Protein AF-A0A954X8N1-F1 (afdb_monomer)

Solvent-accessible surface area (backbone atoms only — not comparable to full-atom values): 16974 Å² total; per-residue (Å²): 106,75,65,13,52,51,35,10,52,46,31,22,45,33,38,41,36,24,76,44,71,40,84,42,76,46,74,60,93,90,46,76,45,76,48,78,42,37,40,37,57,54,46,50,53,53,54,50,48,37,51,52,52,30,57,76,62,69,64,55,96,47,72,44,54,48,29,54,51,20,23,53,53,20,33,54,51,32,48,50,36,51,76,67,61,74,53,86,45,61,26,32,20,42,70,30,46,73,67,74,40,54,66,45,35,74,62,56,65,55,40,59,55,53,46,44,54,49,51,56,48,54,53,54,51,54,58,73,64,55,70,78,78,76,81,75,88,72,84,85,78,91,82,88,84,80,90,79,79,84,83,80,76,80,83,74,76,85,74,82,78,76,75,92,81,53,60,54,47,72,43,53,53,51,25,53,50,26,50,75,71,67,33,32,66,62,21,49,51,37,48,53,57,41,69,70,38,90,72,36,59,80,75,65,58,69,60,50,51,52,28,41,47,45,21,54,75,72,64,38,57,77,72,24,47,64,55,53,50,57,50,45,73,74,56,57,92,71,55,61,68,60,43,55,51,50,25,47,45,27,42,78,71,68,65,36,50,69,63,19,49,64,53,54,65,82,58,60,67,89,79,45,53,76,69,54,42,51,50,50,52,54,53,60,72,67,43,80,77,80,74,71,88,121

Structure (mmCIF, N/CA/C/O backbone):
data_AF-A0A954X8N1-F1
#
_entry.id   AF-A0A954X8N1-F1
#
loop_
_atom_site.group_PDB
_atom_site.id
_atom_site.type_symbol
_atom_site.label_atom_id
_atom_site.label_alt_id
_atom_site.label_comp_id
_atom_site.label_asym_id
_atom_site.label_entity_id
_atom_site.label_seq_id
_atom_site.pdbx_PDB_ins_code
_atom_site.Cartn_x
_atom_site.Cartn_y
_atom_site.Cartn_z
_atom_site.occupancy
_atom_site.B_iso_or_equiv
_atom_site.auth_seq_id
_atom_site.auth_comp_id
_atom_site.auth_asym_id
_atom_site.auth_atom_id
_atom_site.pdbx_PDB_model_num
ATOM 1 N N . GLY A 1 1 ? 27.357 -14.894 -24.501 1.00 85.56 1 GLY A N 1
ATOM 2 C CA . GLY A 1 1 ? 28.414 -13.878 -24.691 1.00 85.56 1 GLY A CA 1
ATOM 3 C C . GLY A 1 1 ? 28.334 -12.851 -23.578 1.00 85.56 1 GLY A C 1
ATOM 4 O O . GLY A 1 1 ? 27.427 -12.949 -22.760 1.00 85.56 1 GLY A O 1
ATOM 5 N N . ALA A 1 2 ? 29.246 -11.875 -23.536 1.00 93.12 2 ALA A N 1
ATOM 6 C CA . ALA A 1 2 ? 29.209 -10.808 -22.526 1.00 93.12 2 ALA A CA 1
ATOM 7 C C . ALA A 1 2 ? 27.874 -10.034 -22.542 1.00 93.12 2 ALA A C 1
ATOM 9 O O . ALA A 1 2 ? 27.309 -9.749 -21.491 1.00 93.12 2 ALA A O 1
ATOM 10 N N . SER A 1 3 ? 27.306 -9.800 -23.728 1.00 95.19 3 SER A N 1
ATOM 11 C CA . SER A 1 3 ? 25.998 -9.159 -23.899 1.00 95.19 3 SER A CA 1
ATOM 12 C C . SER A 1 3 ? 24.844 -9.939 -23.255 1.00 95.19 3 SER A C 1
ATOM 14 O O . SER A 1 3 ? 23.981 -9.346 -22.619 1.00 95.19 3 SER A O 1
ATOM 16 N N . SER A 1 4 ? 24.853 -11.272 -23.316 1.00 96.62 4 SER A N 1
ATOM 17 C CA . SER A 1 4 ? 23.855 -12.116 -22.638 1.00 96.62 4 SER A CA 1
ATOM 18 C C . SER A 1 4 ? 23.853 -11.925 -21.123 1.00 96.62 4 SER A C 1
ATOM 20 O O . SER A 1 4 ? 22.793 -11.958 -20.505 1.00 96.62 4 SER A O 1
ATOM 22 N N . ILE A 1 5 ? 25.031 -11.715 -20.523 1.00 97.88 5 ILE A N 1
ATOM 23 C CA . ILE A 1 5 ? 25.153 -11.451 -19.084 1.00 97.88 5 ILE A CA 1
ATOM 24 C C . ILE A 1 5 ? 24.505 -10.106 -18.749 1.00 97.88 5 ILE A C 1
ATOM 26 O O . ILE A 1 5 ? 23.777 -10.021 -17.766 1.00 97.88 5 ILE A O 1
ATOM 30 N N . ILE A 1 6 ? 24.699 -9.084 -19.589 1.00 96.75 6 ILE A N 1
ATOM 31 C CA . ILE A 1 6 ? 24.068 -7.766 -19.414 1.00 96.75 6 ILE A CA 1
ATOM 32 C C . ILE A 1 6 ? 22.541 -7.897 -19.429 1.00 96.75 6 ILE A C 1
ATOM 34 O O . ILE A 1 6 ? 21.883 -7.404 -18.517 1.00 96.75 6 ILE A O 1
ATOM 38 N N . TYR A 1 7 ? 21.978 -8.619 -20.402 1.00 97.50 7 TYR A N 1
ATOM 39 C CA . TYR A 1 7 ? 20.536 -8.890 -20.454 1.00 97.50 7 TYR A CA 1
ATOM 40 C C . TYR A 1 7 ? 20.038 -9.682 -19.236 1.00 97.50 7 TYR A C 1
ATOM 42 O O . TYR A 1 7 ? 18.952 -9.411 -18.726 1.00 97.50 7 TYR A O 1
ATOM 50 N N . GLY A 1 8 ? 20.842 -10.618 -18.725 1.00 98.12 8 GLY A N 1
ATOM 51 C CA . GLY A 1 8 ? 20.538 -11.331 -17.485 1.00 98.12 8 GLY A CA 1
ATOM 52 C C . GLY A 1 8 ? 20.504 -10.414 -16.260 1.00 98.12 8 GLY A C 1
ATOM 53 O O . GLY A 1 8 ? 19.546 -10.459 -15.492 1.00 98.12 8 GLY A O 1
ATOM 54 N N . LEU A 1 9 ? 21.501 -9.541 -16.096 1.00 97.81 9 LEU A N 1
ATOM 55 C CA . LEU A 1 9 ? 21.549 -8.567 -14.999 1.00 97.81 9 LEU A CA 1
ATOM 56 C C . LEU A 1 9 ? 20.410 -7.544 -15.089 1.00 97.81 9 LEU A C 1
ATOM 58 O O . LEU A 1 9 ? 19.794 -7.230 -14.074 1.00 97.81 9 LEU A O 1
ATOM 62 N N . LEU A 1 10 ? 20.087 -7.079 -16.297 1.00 97.31 10 LEU A N 1
ATOM 63 C CA . LEU A 1 10 ? 18.950 -6.197 -16.556 1.00 97.31 10 LEU A CA 1
ATOM 64 C C . LEU A 1 10 ? 17.629 -6.845 -16.113 1.00 97.31 10 LEU A C 1
ATOM 66 O O . LEU A 1 10 ? 16.826 -6.212 -15.431 1.00 97.31 10 LEU A O 1
ATOM 70 N N . ALA A 1 11 ? 17.427 -8.123 -16.446 1.00 98.00 11 ALA A N 1
ATOM 71 C CA . ALA A 1 11 ? 16.242 -8.872 -16.041 1.00 98.00 11 ALA A CA 1
ATOM 72 C C . ALA A 1 11 ? 16.180 -9.116 -14.522 1.00 98.00 11 ALA A C 1
ATOM 74 O O . ALA A 1 11 ? 15.103 -9.019 -13.940 1.00 98.00 11 ALA A O 1
ATOM 75 N N . ILE A 1 12 ? 17.316 -9.376 -13.860 1.00 98.31 12 ILE A N 1
ATOM 76 C CA . ILE A 1 12 ? 17.388 -9.461 -12.389 1.00 98.31 12 ILE A CA 1
ATOM 77 C C . ILE A 1 12 ? 16.972 -8.129 -11.760 1.00 98.31 12 ILE A C 1
ATOM 79 O O . ILE A 1 12 ? 16.125 -8.098 -10.868 1.00 98.31 12 ILE A O 1
ATOM 83 N N . ALA A 1 13 ? 17.530 -7.024 -12.251 1.00 97.44 13 ALA A N 1
ATOM 84 C CA . ALA A 1 13 ? 17.247 -5.697 -11.727 1.00 97.44 13 ALA A CA 1
ATOM 85 C C . ALA A 1 13 ? 15.768 -5.308 -11.939 1.00 97.44 13 ALA A C 1
ATOM 87 O O . ALA A 1 13 ? 15.150 -4.735 -11.044 1.00 97.44 13 ALA A O 1
ATOM 88 N N . MET A 1 14 ? 15.161 -5.711 -13.063 1.00 96.94 14 MET A N 1
ATOM 89 C CA . MET A 1 14 ? 13.719 -5.569 -13.306 1.00 96.94 14 MET A CA 1
ATOM 90 C C . MET A 1 14 ? 12.861 -6.334 -12.284 1.00 96.94 14 MET A C 1
ATOM 92 O O . MET A 1 14 ? 11.753 -5.902 -11.981 1.00 96.94 14 MET A O 1
ATOM 96 N N . VAL A 1 15 ? 13.342 -7.454 -11.736 1.00 97.75 15 VAL A N 1
ATOM 97 C CA . VAL A 1 15 ? 12.623 -8.190 -10.682 1.00 97.75 15 VAL A CA 1
ATOM 98 C C . VAL A 1 15 ? 12.775 -7.510 -9.321 1.00 97.75 15 VAL A C 1
ATOM 100 O O . VAL A 1 15 ? 11.818 -7.475 -8.553 1.00 97.75 15 VAL A O 1
ATOM 103 N N . TRP A 1 16 ? 13.957 -6.986 -8.999 1.00 97.62 16 TRP A N 1
ATOM 104 C CA . TRP A 1 16 ? 14.247 -6.452 -7.661 1.00 97.62 16 TRP A CA 1
ATOM 105 C C . TRP A 1 16 ? 13.843 -4.993 -7.467 1.00 97.62 16 TRP A C 1
ATOM 107 O O . TRP A 1 16 ? 13.484 -4.619 -6.356 1.00 97.62 16 TRP A O 1
ATOM 117 N N . ALA A 1 17 ? 13.902 -4.176 -8.518 1.00 96.62 17 ALA A N 1
ATOM 118 C CA . ALA A 1 17 ? 13.626 -2.745 -8.437 1.00 96.62 17 ALA A CA 1
ATOM 119 C C . ALA A 1 17 ? 13.074 -2.178 -9.765 1.00 96.62 17 ALA A C 1
ATOM 121 O O . ALA A 1 17 ? 13.655 -1.249 -10.330 1.00 96.62 17 ALA A O 1
ATOM 122 N N . PRO A 1 18 ? 11.948 -2.693 -10.302 1.00 96.19 18 PRO A N 1
ATOM 123 C CA . PRO A 1 18 ? 11.398 -2.263 -11.595 1.00 96.19 18 PRO A CA 1
ATOM 124 C C . PRO A 1 18 ? 11.108 -0.757 -11.696 1.00 96.19 18 PRO A C 1
ATOM 126 O O . PRO A 1 18 ? 11.108 -0.208 -12.799 1.00 96.19 18 PRO A O 1
ATOM 129 N N . ARG A 1 19 ? 10.859 -0.090 -10.563 1.00 93.44 19 ARG A N 1
ATOM 130 C CA . ARG A 1 19 ? 10.559 1.347 -10.484 1.00 93.44 19 ARG A CA 1
ATOM 131 C C . ARG A 1 19 ? 11.788 2.242 -10.344 1.00 93.44 19 ARG A C 1
ATOM 133 O O . ARG A 1 19 ? 11.612 3.455 -10.376 1.00 93.44 19 ARG A O 1
ATOM 140 N N . ASN A 1 20 ? 12.996 1.687 -10.221 1.00 93.94 20 ASN A N 1
ATOM 141 C CA . ASN A 1 20 ? 14.191 2.521 -10.168 1.00 93.94 20 ASN A CA 1
ATOM 142 C C . ASN A 1 20 ? 14.325 3.335 -11.452 1.00 93.94 20 ASN A C 1
ATOM 144 O O . ASN A 1 20 ? 14.179 2.813 -12.559 1.00 93.94 20 ASN A O 1
ATOM 148 N N . GLU A 1 21 ? 14.622 4.614 -11.288 1.00 92.38 21 GLU A N 1
ATOM 149 C CA . GLU A 1 21 ? 14.889 5.523 -12.389 1.00 92.38 21 GLU A CA 1
ATOM 150 C C . GLU A 1 21 ? 16.365 5.418 -12.767 1.00 92.38 21 GLU A C 1
ATOM 152 O O . GLU A 1 21 ? 17.254 5.403 -11.915 1.00 92.38 21 GLU A O 1
ATOM 157 N N . MET A 1 22 ? 16.626 5.306 -14.065 1.00 91.62 22 MET A N 1
ATOM 158 C CA . MET A 1 22 ? 17.969 5.381 -14.616 1.00 91.62 22 MET A CA 1
ATOM 159 C C . MET A 1 22 ? 18.071 6.617 -15.494 1.00 91.62 22 MET A C 1
ATOM 161 O O . MET A 1 22 ? 17.248 6.834 -16.389 1.00 91.62 22 MET A O 1
ATOM 165 N N . GLN A 1 23 ? 19.117 7.405 -15.258 1.00 93.31 23 GLN A N 1
ATOM 166 C CA . GLN A 1 23 ? 19.465 8.504 -16.138 1.00 93.31 23 GLN A CA 1
ATOM 167 C C . GLN A 1 23 ? 20.054 7.923 -17.423 1.00 93.31 23 GLN A C 1
ATOM 169 O O . GLN A 1 23 ? 21.162 7.385 -17.444 1.00 93.31 23 GLN A O 1
ATOM 174 N N . CYS A 1 24 ? 19.282 8.002 -18.497 1.00 92.62 24 CYS A N 1
ATOM 175 C CA . CYS A 1 24 ? 19.697 7.564 -19.815 1.00 92.62 24 CYS A CA 1
ATOM 176 C C . CYS A 1 24 ? 20.246 8.752 -20.598 1.00 92.62 24 CYS A C 1
ATOM 178 O O . CYS A 1 24 ? 19.738 9.870 -20.501 1.00 92.62 24 CYS A O 1
ATOM 180 N N . ALA A 1 25 ? 21.272 8.493 -21.403 1.00 93.62 25 ALA A N 1
ATOM 181 C CA . ALA A 1 25 ? 21.813 9.453 -22.349 1.00 93.62 25 ALA A CA 1
ATOM 182 C C . ALA A 1 25 ? 21.702 8.870 -23.756 1.00 93.62 25 ALA A C 1
ATOM 184 O O . ALA A 1 25 ? 22.202 7.777 -24.024 1.00 93.62 25 ALA A O 1
ATOM 185 N N . PHE A 1 26 ? 21.059 9.606 -24.656 1.00 91.00 26 PHE A N 1
ATOM 186 C CA . PHE A 1 26 ? 21.009 9.271 -26.072 1.00 91.00 26 PHE A CA 1
ATOM 187 C C . PHE A 1 26 ? 21.767 10.333 -26.863 1.00 91.00 26 PHE A C 1
ATOM 189 O O . PHE A 1 26 ? 21.533 11.527 -26.687 1.00 91.00 26 PHE A O 1
ATOM 196 N N . VAL A 1 27 ? 22.701 9.918 -27.719 1.00 92.69 27 VAL A N 1
ATOM 197 C CA . VAL A 1 27 ? 23.495 10.846 -28.534 1.00 92.69 27 VAL A CA 1
ATOM 198 C C . VAL A 1 27 ? 22.908 10.883 -29.937 1.00 92.69 27 VAL A C 1
ATOM 200 O O . VAL A 1 27 ? 23.029 9.918 -30.688 1.00 92.69 27 VAL A O 1
ATOM 203 N N . ILE A 1 28 ? 22.281 12.006 -30.299 1.00 94.00 28 ILE A N 1
ATOM 204 C CA . ILE A 1 28 ? 21.804 12.254 -31.666 1.00 94.00 28 ILE A CA 1
ATOM 205 C C . ILE A 1 28 ? 22.778 13.228 -32.333 1.00 94.00 28 ILE A C 1
ATOM 207 O O . ILE A 1 28 ? 22.870 14.396 -31.945 1.00 94.00 28 ILE A O 1
ATOM 211 N N . TYR A 1 29 ? 23.531 12.735 -33.321 1.00 92.69 29 TYR A N 1
ATOM 212 C CA . TYR A 1 29 ? 24.677 13.417 -33.939 1.00 92.69 29 TYR A CA 1
ATOM 213 C C . TYR A 1 29 ? 25.751 13.812 -32.908 1.00 92.69 29 TYR A C 1
ATOM 215 O O . TYR A 1 29 ? 26.578 12.986 -32.541 1.00 92.69 29 TYR A O 1
ATOM 223 N N . PHE A 1 30 ? 25.719 15.052 -32.411 1.00 94.50 30 PHE A N 1
ATOM 224 C CA . PHE A 1 30 ? 26.671 15.598 -31.431 1.00 94.50 30 PHE A CA 1
ATOM 225 C C . PHE A 1 30 ? 25.983 16.191 -30.193 1.00 94.50 30 PHE A C 1
ATOM 227 O O . PHE A 1 30 ? 26.612 16.908 -29.417 1.00 94.50 30 PHE A O 1
ATOM 234 N N . ARG A 1 31 ? 24.678 15.946 -30.013 1.00 92.88 31 ARG A N 1
ATOM 235 C CA . ARG A 1 31 ? 23.912 16.466 -28.875 1.00 92.88 31 ARG A CA 1
ATOM 236 C C . ARG A 1 31 ? 23.476 15.318 -27.961 1.00 92.88 31 ARG A C 1
ATOM 238 O O . ARG A 1 31 ? 22.679 14.489 -28.405 1.00 92.88 31 ARG A O 1
ATOM 245 N N . PRO A 1 32 ? 23.977 15.252 -26.712 1.00 95.44 32 PRO A N 1
ATOM 246 C CA . PRO A 1 32 ? 23.452 14.322 -25.729 1.00 95.44 32 PRO A CA 1
ATOM 247 C C . PRO A 1 32 ? 22.080 14.810 -25.255 1.00 95.44 32 PRO A C 1
ATOM 249 O O . PRO A 1 32 ? 21.912 15.967 -24.871 1.00 95.44 32 PRO A O 1
ATOM 252 N N . ILE A 1 33 ? 21.099 13.919 -25.293 1.00 96.19 33 ILE A N 1
ATOM 253 C CA . ILE A 1 33 ? 19.776 14.110 -24.708 1.00 96.19 33 ILE A CA 1
ATOM 254 C C . ILE A 1 33 ? 19.722 13.224 -23.472 1.00 96.19 33 ILE A C 1
ATOM 256 O O . ILE A 1 33 ? 19.887 12.008 -23.575 1.00 96.19 33 ILE A O 1
ATOM 260 N N . PHE A 1 34 ? 19.510 13.841 -22.313 1.00 94.75 34 PHE A N 1
ATOM 261 C CA . PHE A 1 34 ? 19.330 13.133 -21.053 1.00 94.75 34 PHE A CA 1
ATOM 262 C C . PHE A 1 34 ? 17.846 13.015 -20.749 1.00 94.75 34 PHE A C 1
ATOM 264 O O . PHE A 1 34 ? 17.101 13.985 -20.891 1.00 94.75 34 PHE A O 1
ATOM 271 N N . PHE A 1 35 ? 17.425 11.835 -20.325 1.00 93.75 35 PHE A N 1
ATOM 272 C CA . PHE A 1 35 ? 16.080 11.610 -19.822 1.00 93.75 35 PHE A CA 1
ATOM 273 C C . PHE A 1 35 ? 16.120 10.545 -18.735 1.00 93.75 35 PHE A C 1
ATOM 275 O O . PHE A 1 35 ? 17.001 9.684 -18.710 1.00 93.75 35 PHE A O 1
ATOM 282 N N . GLU A 1 36 ? 15.161 10.613 -17.829 1.00 94.50 36 GLU A N 1
ATOM 283 C CA . GLU A 1 36 ? 14.965 9.600 -16.804 1.00 94.50 36 GLU A CA 1
ATOM 284 C C . GLU A 1 36 ? 13.973 8.577 -17.337 1.00 94.50 36 GLU A C 1
ATOM 286 O O . GLU A 1 36 ? 12.904 8.919 -17.846 1.00 94.50 36 GLU A O 1
ATOM 291 N N . ALA A 1 37 ? 14.345 7.306 -17.261 1.00 93.38 37 ALA A N 1
ATOM 292 C CA . ALA A 1 37 ? 13.450 6.222 -17.611 1.00 93.38 37 ALA A CA 1
ATOM 293 C C . ALA A 1 37 ? 13.462 5.161 -16.519 1.00 93.38 37 ALA A C 1
ATOM 295 O O . ALA A 1 37 ? 14.502 4.828 -15.951 1.00 93.38 37 ALA A O 1
ATOM 296 N N . GLN A 1 38 ? 12.278 4.625 -16.235 1.00 94.50 38 GLN A N 1
ATOM 297 C CA . GLN A 1 38 ? 12.128 3.521 -15.299 1.00 94.50 38 GLN A CA 1
ATOM 298 C C . GLN A 1 38 ? 12.827 2.283 -15.864 1.00 94.50 38 GLN A C 1
ATOM 300 O O . GLN A 1 38 ? 12.697 1.961 -17.051 1.00 94.50 38 GLN A O 1
ATOM 305 N N . LEU A 1 39 ? 13.542 1.570 -15.000 1.00 94.81 39 LEU A N 1
ATOM 306 C CA . LEU A 1 39 ? 14.274 0.355 -15.332 1.00 94.81 39 LEU A CA 1
ATOM 307 C C . LEU A 1 39 ? 13.377 -0.682 -16.017 1.00 94.81 39 LEU A C 1
ATOM 309 O O . LEU A 1 39 ? 13.794 -1.292 -17.000 1.00 94.81 39 LEU A O 1
ATOM 313 N N . TYR A 1 40 ? 12.133 -0.834 -15.553 1.00 94.94 40 TYR A N 1
ATOM 314 C CA . TYR A 1 40 ? 11.138 -1.691 -16.195 1.00 94.94 40 TYR A CA 1
ATOM 315 C C . TYR A 1 40 ? 10.875 -1.302 -17.657 1.00 94.94 40 TYR A C 1
ATOM 317 O O . TYR A 1 40 ? 10.864 -2.173 -18.526 1.00 94.94 40 TYR A O 1
ATOM 325 N N . THR A 1 41 ? 10.709 -0.008 -17.948 1.00 94.50 41 THR A N 1
ATOM 326 C CA . THR A 1 41 ? 10.473 0.489 -19.312 1.00 94.50 41 THR A CA 1
ATOM 327 C C . THR A 1 41 ? 11.661 0.176 -20.212 1.00 94.50 41 THR A C 1
ATOM 329 O O . THR A 1 41 ? 11.479 -0.343 -21.311 1.00 94.50 41 THR A O 1
ATOM 332 N N . ILE A 1 42 ? 12.880 0.428 -19.731 1.00 95.50 42 ILE A N 1
ATOM 333 C CA . ILE A 1 42 ? 14.113 0.153 -20.478 1.00 95.50 42 ILE A CA 1
ATOM 334 C C . ILE A 1 42 ? 14.246 -1.349 -20.750 1.00 95.50 42 ILE A C 1
ATOM 336 O O . ILE A 1 42 ? 14.464 -1.751 -21.892 1.00 95.50 42 ILE A O 1
ATOM 340 N N . ALA A 1 43 ? 14.064 -2.183 -19.723 1.00 96.06 43 ALA A N 1
ATOM 341 C CA . ALA A 1 43 ? 14.138 -3.633 -19.845 1.00 96.06 43 ALA A CA 1
ATOM 342 C C . ALA A 1 43 ? 13.104 -4.180 -20.837 1.00 96.06 43 ALA A C 1
ATOM 344 O O . ALA A 1 43 ? 13.459 -4.954 -21.726 1.00 96.06 43 ALA A O 1
ATOM 345 N N . CYS A 1 44 ? 11.849 -3.733 -20.740 1.00 95.44 44 CYS A N 1
ATOM 346 C CA . CYS A 1 44 ? 10.787 -4.152 -21.650 1.00 95.44 44 CYS A CA 1
ATOM 347 C C . CYS A 1 44 ? 11.068 -3.731 -23.092 1.00 95.44 44 CYS A C 1
ATOM 349 O O . CYS A 1 44 ? 10.953 -4.560 -23.989 1.00 95.44 44 CYS A O 1
ATOM 351 N N . VAL A 1 45 ? 11.470 -2.477 -23.329 1.00 95.94 45 VAL A N 1
ATOM 352 C CA . VAL A 1 45 ? 11.784 -1.988 -24.681 1.00 95.94 45 VAL A CA 1
ATOM 353 C C . VAL A 1 45 ? 12.933 -2.786 -25.296 1.00 95.94 45 VAL A C 1
ATOM 355 O O . VAL A 1 45 ? 12.815 -3.217 -26.441 1.00 95.94 45 VAL A O 1
ATOM 358 N N . LEU A 1 46 ? 14.008 -3.045 -24.545 1.00 95.75 46 LEU A N 1
ATOM 359 C CA . LEU A 1 46 ? 15.144 -3.826 -25.041 1.00 95.75 46 LEU A CA 1
ATOM 360 C C . LEU A 1 46 ? 14.752 -5.278 -25.348 1.00 95.75 46 LEU A C 1
ATOM 362 O O . LEU A 1 46 ? 15.073 -5.779 -26.422 1.00 95.75 46 LEU A O 1
ATOM 366 N N . ILE A 1 47 ? 14.005 -5.941 -24.460 1.00 96.19 47 ILE A N 1
ATOM 367 C CA . ILE A 1 47 ? 13.534 -7.318 -24.690 1.00 96.19 47 ILE A CA 1
ATOM 368 C C . ILE A 1 47 ? 12.592 -7.381 -25.901 1.00 96.19 47 ILE A C 1
ATOM 370 O O . ILE A 1 47 ? 12.747 -8.254 -26.754 1.00 96.19 47 ILE A O 1
ATOM 374 N N . LEU A 1 48 ? 11.642 -6.449 -26.018 1.00 96.75 48 LEU A N 1
ATOM 375 C CA . LEU A 1 48 ? 10.719 -6.387 -27.155 1.00 96.75 48 LEU A CA 1
ATOM 376 C C . LEU A 1 48 ? 11.449 -6.097 -28.471 1.00 96.75 48 LEU A C 1
ATOM 378 O O . LEU A 1 48 ? 11.098 -6.676 -29.497 1.00 96.75 48 LEU A O 1
ATOM 382 N N . MET A 1 49 ? 12.483 -5.254 -28.450 1.00 95.81 49 MET A N 1
ATOM 383 C CA . MET A 1 49 ? 13.325 -4.982 -29.616 1.00 95.81 49 MET A CA 1
ATOM 384 C C . MET A 1 49 ? 14.091 -6.235 -30.068 1.00 95.81 49 MET A C 1
ATOM 386 O O . MET A 1 49 ? 14.141 -6.520 -31.265 1.00 95.81 49 MET A O 1
ATOM 390 N N . GLU A 1 50 ? 14.641 -7.022 -29.140 1.00 96.44 50 GLU A N 1
ATOM 391 C CA . GLU A 1 50 ? 15.301 -8.301 -29.455 1.00 96.44 50 GLU A CA 1
ATOM 392 C C . GLU A 1 50 ? 14.315 -9.322 -30.039 1.00 96.44 50 GLU A C 1
ATOM 394 O O . GLU A 1 50 ? 14.622 -9.990 -31.025 1.00 96.44 50 GLU A O 1
ATOM 399 N N . ILE A 1 51 ? 13.095 -9.406 -29.494 1.00 96.12 51 ILE A N 1
ATOM 400 C CA . ILE A 1 51 ? 12.031 -10.260 -30.047 1.00 96.12 51 ILE A CA 1
ATOM 401 C C . ILE A 1 51 ? 11.662 -9.802 -31.462 1.00 96.12 51 ILE A C 1
ATOM 403 O O . ILE A 1 51 ? 11.650 -10.615 -32.384 1.00 96.12 51 ILE A O 1
ATOM 407 N N . GLY A 1 52 ? 11.394 -8.509 -31.656 1.00 96.38 52 GLY A N 1
ATOM 408 C CA . GLY A 1 52 ? 10.998 -7.955 -32.950 1.00 96.38 52 GLY A CA 1
ATOM 409 C C . GLY A 1 52 ? 12.072 -8.142 -34.021 1.00 96.38 52 GLY A C 1
ATOM 410 O O . GLY A 1 52 ? 11.778 -8.614 -35.116 1.00 96.38 52 GLY A O 1
ATOM 411 N N . THR A 1 53 ? 13.332 -7.848 -33.698 1.00 94.88 53 THR A N 1
ATOM 412 C CA . THR A 1 53 ? 14.453 -8.054 -34.629 1.00 94.88 53 THR A CA 1
ATOM 413 C C . THR A 1 53 ? 14.720 -9.534 -34.903 1.00 94.88 53 THR A C 1
ATOM 415 O O . THR A 1 53 ? 14.999 -9.884 -36.047 1.00 94.88 53 THR A O 1
ATOM 418 N N . SER A 1 54 ? 14.568 -10.416 -33.908 1.00 94.81 54 SER A N 1
ATOM 419 C CA . SER A 1 54 ? 14.666 -11.870 -34.094 1.00 94.81 54 SER A CA 1
ATOM 420 C C . SER A 1 54 ? 13.573 -12.403 -35.028 1.00 94.81 54 SER A C 1
ATOM 422 O O . SER A 1 54 ? 13.863 -13.178 -35.939 1.00 94.81 54 SER A O 1
ATOM 424 N N . LEU A 1 55 ? 12.329 -11.936 -34.867 1.00 95.31 55 LEU A N 1
ATOM 425 C CA . LEU A 1 55 ? 11.215 -12.290 -35.751 1.00 95.31 55 LEU A CA 1
ATOM 426 C C . LEU A 1 55 ? 11.452 -11.800 -37.186 1.00 95.31 55 LEU A C 1
ATOM 428 O O . LEU A 1 55 ? 11.273 -12.571 -38.127 1.00 95.31 55 LEU A O 1
ATOM 432 N N . LEU A 1 56 ? 11.914 -10.556 -37.362 1.00 95.75 56 LEU A N 1
ATOM 433 C CA . LEU A 1 56 ? 12.249 -9.999 -38.680 1.00 95.75 56 LEU A CA 1
ATOM 434 C C . LEU A 1 56 ? 13.428 -10.723 -39.351 1.00 95.75 56 LEU A C 1
ATOM 436 O O . LEU A 1 56 ? 13.459 -10.843 -40.572 1.00 95.75 56 LEU A O 1
ATOM 440 N N . ALA A 1 57 ? 14.373 -11.239 -38.564 1.00 94.25 57 ALA A N 1
ATOM 441 C CA . ALA A 1 57 ? 15.511 -12.022 -39.040 1.00 94.25 57 ALA A CA 1
ATOM 442 C C . ALA A 1 57 ? 15.186 -13.513 -39.270 1.00 94.25 57 ALA A C 1
ATOM 444 O O . ALA A 1 57 ? 16.098 -14.312 -39.491 1.00 94.25 57 ALA A O 1
ATOM 445 N N . GLY A 1 58 ? 13.912 -13.915 -39.185 1.00 93.88 58 GLY A N 1
ATOM 446 C CA . GLY A 1 58 ? 13.487 -15.297 -39.415 1.00 93.88 58 GLY A CA 1
ATOM 447 C C . GLY A 1 58 ? 13.903 -16.273 -38.312 1.00 93.88 58 GLY A C 1
ATOM 448 O O . GLY A 1 58 ? 14.148 -17.441 -38.602 1.00 93.88 58 GLY A O 1
ATOM 449 N N . LEU A 1 59 ? 14.005 -15.809 -37.058 1.00 89.88 59 LEU A N 1
ATOM 450 C CA . LEU A 1 59 ? 14.361 -16.618 -35.881 1.00 89.88 59 LEU A CA 1
ATOM 451 C C . LEU A 1 59 ? 15.689 -17.378 -36.028 1.00 89.88 59 LEU A C 1
ATOM 453 O O . LEU A 1 59 ? 15.865 -18.472 -35.486 1.00 89.88 59 LEU A O 1
ATOM 457 N N . SER A 1 60 ? 16.643 -16.807 -36.766 1.00 91.56 60 SER A N 1
ATOM 458 C CA . SER A 1 60 ? 17.981 -17.385 -36.869 1.00 91.56 60 SER A CA 1
ATOM 459 C C . SER A 1 60 ? 18.656 -17.458 -35.491 1.00 91.56 60 SER A C 1
ATOM 461 O O . SER A 1 60 ? 18.492 -16.566 -34.654 1.00 91.56 60 SER A O 1
ATOM 463 N N . TRP A 1 61 ? 19.437 -18.517 -35.254 1.00 88.12 61 TRP A N 1
ATOM 464 C CA . TRP A 1 61 ? 20.266 -18.668 -34.053 1.00 88.12 61 TRP A CA 1
ATOM 465 C C . TRP A 1 61 ? 21.416 -17.657 -34.062 1.00 88.12 61 TRP A C 1
ATOM 467 O O . TRP A 1 61 ? 22.550 -17.971 -34.413 1.00 88.12 61 TRP A O 1
ATOM 477 N N . GLY A 1 62 ? 21.084 -16.418 -33.707 1.00 92.56 62 GLY A N 1
ATOM 478 C CA . GLY A 1 62 ? 21.990 -15.280 -33.658 1.00 92.56 62 GLY A CA 1
ATOM 479 C C . GLY A 1 62 ? 22.175 -14.714 -32.253 1.00 92.56 62 GLY A C 1
ATOM 480 O O . GLY A 1 62 ? 21.786 -15.301 -31.238 1.00 92.56 62 GLY A O 1
ATOM 481 N N . SER A 1 63 ? 22.766 -13.520 -32.207 1.00 94.25 63 SER A N 1
ATOM 482 C CA . SER A 1 63 ? 22.999 -12.777 -30.965 1.00 94.25 63 SER A CA 1
ATOM 483 C C . SER A 1 63 ? 21.703 -12.514 -30.191 1.00 94.25 63 SER A C 1
ATOM 485 O O . SER A 1 63 ? 21.717 -12.554 -28.964 1.00 94.25 63 SER A O 1
ATOM 487 N N . GLN A 1 64 ? 20.587 -12.308 -30.896 1.00 95.25 64 GLN A N 1
ATOM 488 C CA . GLN A 1 64 ? 19.282 -11.978 -30.324 1.00 95.25 64 GLN A CA 1
ATOM 489 C C . GLN A 1 64 ? 18.737 -13.110 -29.452 1.00 95.25 64 GLN A C 1
ATOM 491 O O .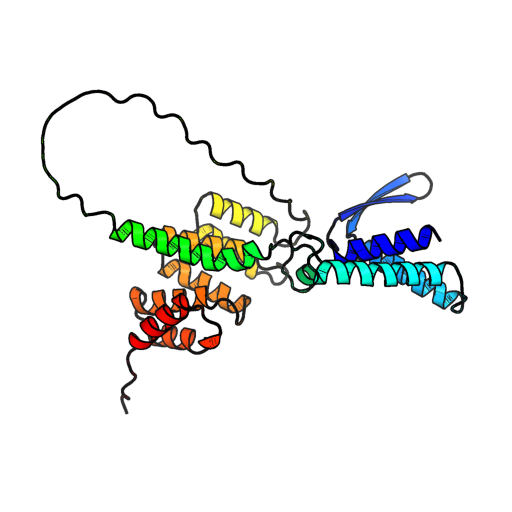 GLN A 1 64 ? 18.341 -12.892 -28.307 1.00 95.25 64 GLN A O 1
ATOM 496 N N . ILE A 1 65 ? 18.789 -14.354 -29.946 1.00 94.88 65 ILE A N 1
ATOM 497 C CA . ILE A 1 65 ? 18.377 -15.528 -29.161 1.00 94.88 65 ILE A CA 1
ATOM 498 C C . ILE A 1 65 ? 19.244 -15.645 -27.906 1.00 94.88 65 ILE A C 1
ATOM 500 O O . ILE A 1 65 ? 18.734 -15.893 -26.815 1.00 94.88 65 ILE A O 1
ATOM 504 N N . LEU A 1 66 ? 20.548 -15.391 -28.030 1.00 96.12 66 LEU A N 1
ATOM 505 C CA . LEU A 1 66 ? 21.463 -15.451 -26.896 1.00 96.12 66 LEU A CA 1
ATOM 506 C C . LEU A 1 66 ? 21.215 -14.332 -25.865 1.00 96.12 66 LEU A C 1
ATOM 508 O O . LEU A 1 66 ? 21.505 -14.525 -24.682 1.00 96.12 66 LEU A O 1
ATOM 512 N N . HIS A 1 67 ? 20.699 -13.171 -26.278 1.00 97.00 67 HIS A N 1
ATOM 513 C CA . HIS A 1 67 ? 20.255 -12.102 -25.376 1.00 97.00 67 HIS A CA 1
ATOM 514 C C . HIS A 1 67 ? 18.976 -12.496 -24.639 1.00 97.00 67 HIS A C 1
ATOM 516 O O . HIS A 1 67 ? 18.931 -12.411 -23.412 1.00 97.00 67 HIS A O 1
ATOM 522 N N . LEU A 1 68 ? 17.979 -13.016 -25.362 1.00 96.75 68 LEU A N 1
ATOM 523 C CA . LEU A 1 68 ? 16.718 -13.489 -24.786 1.00 96.75 68 LEU A CA 1
ATOM 524 C C . LEU A 1 68 ? 16.932 -14.640 -23.799 1.00 96.75 68 LEU A C 1
ATOM 526 O O . LEU A 1 68 ? 16.341 -14.640 -22.722 1.00 96.75 68 LEU A O 1
ATOM 530 N N . MET A 1 69 ? 17.828 -15.580 -24.111 1.00 97.00 69 MET A N 1
ATOM 531 C CA . MET A 1 69 ? 18.224 -16.636 -23.175 1.00 97.00 69 MET A CA 1
ATOM 532 C C . MET A 1 69 ? 18.907 -16.069 -21.925 1.00 97.00 69 MET A C 1
ATOM 534 O O . MET A 1 69 ? 18.617 -16.517 -20.817 1.00 97.00 69 MET A O 1
ATOM 538 N N . GLY A 1 70 ? 19.783 -15.071 -22.088 1.00 97.81 70 GLY A N 1
ATOM 539 C CA . GLY A 1 70 ? 20.405 -14.360 -20.970 1.00 97.81 70 GLY A CA 1
ATOM 540 C C . GLY A 1 70 ? 19.371 -13.691 -20.065 1.00 97.81 70 GLY A C 1
ATOM 541 O O . GLY A 1 70 ? 19.387 -13.910 -18.855 1.00 97.81 70 GLY A O 1
ATOM 542 N N . ALA A 1 71 ? 18.424 -12.952 -20.652 1.00 98.00 71 ALA A N 1
ATOM 543 C CA . ALA A 1 71 ? 17.320 -12.314 -19.939 1.00 98.00 71 ALA A CA 1
ATOM 544 C C . ALA A 1 71 ? 16.424 -13.335 -19.223 1.00 98.00 71 ALA A C 1
ATOM 546 O O . ALA A 1 71 ? 16.116 -13.157 -18.048 1.00 98.00 71 ALA A O 1
ATOM 547 N N . ALA A 1 72 ? 16.049 -14.430 -19.892 1.00 97.88 72 ALA A N 1
ATOM 548 C CA . ALA A 1 72 ? 15.223 -15.484 -19.306 1.00 97.88 72 ALA A CA 1
ATOM 549 C C . ALA A 1 72 ? 15.910 -16.152 -18.104 1.00 97.88 72 ALA A C 1
ATOM 551 O O . ALA A 1 72 ? 15.297 -16.310 -17.047 1.00 97.88 72 ALA A O 1
ATOM 552 N N . ALA A 1 73 ? 17.196 -16.495 -18.238 1.00 98.31 73 ALA A N 1
ATOM 553 C CA . ALA A 1 73 ? 17.981 -17.054 -17.142 1.00 98.31 73 ALA A CA 1
ATOM 554 C C . ALA A 1 73 ? 18.113 -16.058 -15.977 1.00 98.31 73 ALA A C 1
ATOM 556 O O . ALA A 1 73 ? 17.881 -16.423 -14.825 1.00 98.31 73 ALA A O 1
ATOM 557 N N . GLY A 1 74 ? 18.422 -14.791 -16.273 1.00 98.31 74 GLY A N 1
ATOM 558 C CA . GLY A 1 74 ? 18.500 -13.725 -15.277 1.00 98.31 74 GLY A CA 1
ATOM 559 C C . GLY A 1 74 ? 17.184 -13.521 -14.530 1.00 98.31 74 GLY A C 1
ATOM 560 O O . GLY A 1 74 ? 17.170 -13.525 -13.303 1.00 98.31 74 GLY A O 1
ATOM 561 N N . PHE A 1 75 ? 16.062 -13.438 -15.246 1.00 98.25 75 PHE A N 1
ATOM 562 C CA . PHE A 1 75 ? 14.734 -13.313 -14.645 1.00 98.25 75 PHE A CA 1
ATOM 563 C C . PHE A 1 75 ? 14.434 -14.470 -13.686 1.00 98.25 75 PHE A C 1
ATOM 565 O O . PHE A 1 75 ? 14.023 -14.240 -12.549 1.00 98.25 75 PHE A O 1
ATOM 572 N N . ALA A 1 76 ? 14.688 -15.713 -14.111 1.00 98.06 76 ALA A N 1
ATOM 573 C CA . ALA A 1 76 ? 14.471 -16.894 -13.279 1.00 98.06 76 ALA A CA 1
ATOM 574 C C . ALA A 1 76 ? 15.314 -16.857 -11.992 1.00 98.06 76 ALA A C 1
ATOM 576 O O . ALA A 1 76 ? 14.798 -17.136 -10.908 1.00 98.06 76 ALA A O 1
ATOM 577 N N . VAL A 1 77 ? 16.589 -16.462 -12.094 1.00 98.50 77 VAL A N 1
ATOM 578 C CA . VAL A 1 77 ? 17.486 -16.295 -10.939 1.00 98.50 77 VAL A CA 1
ATOM 579 C C . VAL A 1 77 ? 16.995 -15.180 -10.015 1.00 98.50 77 VAL A C 1
ATOM 581 O O . VAL A 1 77 ? 16.850 -15.406 -8.812 1.00 98.50 77 VAL A O 1
ATOM 584 N N . GLY A 1 78 ? 16.685 -14.001 -10.560 1.00 98.06 78 GLY A N 1
ATOM 585 C CA . GLY A 1 78 ? 16.195 -12.855 -9.794 1.00 98.06 78 GLY A CA 1
ATOM 586 C C . GLY A 1 78 ? 14.911 -13.183 -9.034 1.00 98.06 78 GLY A C 1
ATOM 587 O O . GLY A 1 78 ? 14.805 -12.898 -7.839 1.00 98.06 78 GLY A O 1
ATOM 588 N N . PHE A 1 79 ? 13.976 -13.870 -9.695 1.00 98.00 79 PHE A N 1
ATOM 589 C CA . PHE A 1 79 ? 12.723 -14.326 -9.097 1.00 98.00 79 PHE A CA 1
ATOM 590 C C . PHE A 1 79 ? 12.942 -15.390 -8.016 1.00 98.00 79 PHE A C 1
ATOM 592 O O . PHE A 1 79 ? 12.318 -15.341 -6.955 1.00 98.00 79 PHE A O 1
ATOM 599 N N . TYR A 1 80 ? 13.849 -16.343 -8.247 1.00 98.19 80 TYR A N 1
ATOM 600 C CA . TYR A 1 80 ? 14.196 -17.359 -7.255 1.00 98.19 80 TYR A CA 1
ATOM 601 C C . TYR A 1 80 ? 14.785 -16.732 -5.985 1.00 98.19 80 TYR A C 1
ATOM 603 O O . TYR A 1 80 ? 14.341 -17.054 -4.880 1.00 98.19 80 TYR A O 1
ATOM 611 N N . MET A 1 81 ? 15.736 -15.806 -6.137 1.00 98.12 81 MET A N 1
ATOM 612 C CA . MET A 1 81 ? 16.357 -15.090 -5.019 1.00 98.12 81 MET A CA 1
ATOM 613 C C . MET A 1 81 ? 15.329 -14.274 -4.231 1.00 98.12 81 MET A C 1
ATOM 615 O O . MET A 1 81 ? 15.333 -14.326 -2.999 1.00 98.12 81 MET A O 1
ATOM 619 N N . LEU A 1 82 ? 14.400 -13.608 -4.925 1.00 95.94 82 LEU A N 1
ATOM 620 C CA . LEU A 1 82 ? 13.291 -12.889 -4.300 1.00 95.94 82 LEU A CA 1
ATOM 621 C C . LEU A 1 82 ? 12.390 -13.840 -3.493 1.00 95.94 82 LEU A C 1
ATOM 623 O O . LEU A 1 82 ? 12.148 -13.622 -2.307 1.00 95.94 82 LEU A O 1
ATOM 627 N N . LYS A 1 83 ? 11.955 -14.955 -4.095 1.00 96.00 83 LYS A N 1
ATOM 628 C CA . LYS A 1 83 ? 11.088 -15.950 -3.435 1.00 96.00 83 LYS A CA 1
ATOM 629 C C . LYS A 1 83 ? 11.749 -16.589 -2.211 1.00 96.00 83 LYS A C 1
ATOM 631 O O . LYS A 1 83 ? 11.065 -16.927 -1.245 1.00 96.00 83 LYS A O 1
ATOM 636 N N . LYS A 1 84 ? 13.071 -16.772 -2.243 1.00 96.88 84 LYS A N 1
ATOM 637 C CA . LYS A 1 84 ? 13.861 -17.314 -1.130 1.00 96.88 84 LYS A CA 1
ATOM 638 C C . LYS A 1 84 ? 14.289 -16.261 -0.106 1.00 96.88 84 LYS A C 1
ATOM 640 O O . LYS A 1 84 ? 14.970 -16.631 0.844 1.00 96.88 84 LYS A O 1
ATOM 645 N N . LYS A 1 85 ? 13.880 -14.994 -0.268 1.00 93.00 85 LYS A N 1
ATOM 646 C CA . LYS A 1 85 ? 14.290 -13.869 0.591 1.00 93.00 85 LYS A CA 1
ATOM 647 C C . LYS A 1 85 ? 15.818 -13.753 0.715 1.00 93.00 85 LYS A C 1
ATOM 649 O O . LYS A 1 85 ? 16.336 -13.416 1.771 1.00 93.00 85 LYS A O 1
ATOM 654 N N . MET A 1 86 ? 16.543 -14.081 -0.358 1.00 97.50 86 MET A N 1
ATOM 655 C CA . MET A 1 86 ? 18.006 -13.940 -0.422 1.00 97.50 86 MET A CA 1
ATOM 656 C C . MET A 1 86 ? 18.437 -12.496 -0.693 1.00 97.50 86 MET A C 1
ATOM 658 O O . MET A 1 86 ? 19.613 -12.170 -0.569 1.00 97.50 86 MET A O 1
ATOM 662 N N . VAL A 1 87 ? 17.487 -11.657 -1.096 1.00 95.88 87 VAL A N 1
ATOM 663 C CA . VAL A 1 87 ? 17.661 -10.232 -1.342 1.00 95.88 87 VAL A CA 1
ATOM 664 C C . VAL A 1 87 ? 16.596 -9.474 -0.575 1.00 95.88 87 VAL A C 1
ATOM 666 O O . VAL A 1 87 ? 15.443 -9.909 -0.512 1.00 95.88 87 VAL A O 1
ATOM 669 N N . ASP A 1 88 ? 17.000 -8.356 0.010 1.00 93.38 88 ASP A N 1
ATOM 670 C CA . ASP A 1 88 ? 16.084 -7.385 0.584 1.00 93.38 88 ASP A CA 1
ATOM 671 C C . ASP A 1 88 ? 15.872 -6.277 -0.445 1.00 93.38 88 ASP A C 1
ATOM 673 O O . ASP A 1 88 ? 16.781 -5.503 -0.739 1.00 93.38 88 ASP A O 1
ATOM 677 N N . CYS A 1 89 ? 14.688 -6.261 -1.052 1.00 93.38 89 CYS A N 1
ATOM 678 C CA . CYS A 1 89 ? 14.301 -5.242 -2.022 1.00 93.38 89 CYS A CA 1
ATOM 679 C C . CYS A 1 89 ? 13.575 -4.065 -1.357 1.00 93.38 89 CYS A C 1
ATOM 681 O O . CYS A 1 89 ? 13.004 -3.245 -2.066 1.00 93.38 89 CYS A O 1
ATOM 683 N N . GLU A 1 90 ? 13.508 -4.011 -0.019 1.00 86.81 90 GLU A N 1
ATOM 684 C CA . GLU A 1 90 ? 12.839 -2.943 0.740 1.00 86.81 90 GLU A CA 1
ATOM 685 C C . GLU A 1 90 ? 11.369 -2.718 0.318 1.00 86.81 90 GLU A C 1
ATOM 687 O O . GLU A 1 90 ? 10.816 -1.626 0.426 1.00 86.81 90 GLU A O 1
ATOM 692 N N . GLY A 1 91 ? 10.717 -3.764 -0.198 1.00 90.31 91 GLY A N 1
ATOM 693 C CA . GLY A 1 91 ? 9.350 -3.691 -0.712 1.00 90.31 91 GLY A CA 1
ATOM 694 C C . GLY A 1 91 ? 9.213 -3.117 -2.128 1.00 90.31 91 GLY A C 1
ATOM 695 O O . GLY A 1 91 ? 8.090 -2.892 -2.565 1.00 90.31 91 GLY A O 1
ATOM 696 N N . TRP A 1 92 ? 10.307 -2.883 -2.854 1.00 93.38 92 TRP A N 1
ATOM 697 C CA . TRP A 1 92 ? 10.307 -2.356 -4.228 1.00 93.38 92 TRP A CA 1
ATOM 698 C C . TRP A 1 92 ? 10.356 -3.424 -5.318 1.00 93.38 92 TRP A C 1
ATOM 700 O O . TRP A 1 92 ? 10.360 -3.081 -6.498 1.00 93.38 92 TRP A O 1
ATOM 710 N N . ASP A 1 93 ? 10.371 -4.705 -4.955 1.00 95.69 93 ASP A N 1
ATOM 711 C CA . ASP A 1 93 ? 10.380 -5.799 -5.920 1.00 95.69 93 ASP A CA 1
ATOM 712 C C . ASP A 1 93 ? 9.110 -5.861 -6.779 1.00 95.69 93 ASP A C 1
ATOM 714 O O . ASP A 1 93 ? 8.048 -5.333 -6.442 1.00 95.69 93 ASP A O 1
ATOM 718 N N . LEU A 1 94 ? 9.221 -6.577 -7.898 1.00 94.81 94 LEU A N 1
ATOM 719 C CA . LEU A 1 94 ? 8.174 -6.737 -8.900 1.00 94.81 94 LEU A CA 1
ATOM 720 C C . LEU A 1 94 ? 6.855 -7.265 -8.327 1.00 94.81 94 LEU A C 1
ATOM 722 O O . LEU A 1 94 ? 5.797 -6.850 -8.792 1.00 94.81 94 LEU A O 1
ATOM 726 N N . LEU A 1 95 ? 6.887 -8.141 -7.316 1.00 94.75 95 LEU A N 1
ATOM 727 C CA . LEU A 1 95 ? 5.660 -8.670 -6.712 1.00 94.75 95 LEU A CA 1
ATOM 728 C C . LEU A 1 95 ? 4.948 -7.607 -5.877 1.00 94.75 95 LEU A C 1
ATOM 730 O O . LEU A 1 95 ? 3.720 -7.541 -5.877 1.00 94.75 95 LEU A O 1
ATOM 734 N N . ASN A 1 96 ? 5.706 -6.775 -5.166 1.00 91.00 96 ASN A N 1
ATOM 735 C CA . ASN A 1 96 ? 5.150 -5.683 -4.379 1.00 91.00 96 ASN A CA 1
ATOM 736 C C . ASN A 1 96 ? 4.657 -4.530 -5.251 1.00 91.00 96 ASN A C 1
ATOM 738 O O . ASN A 1 96 ? 3.549 -4.060 -5.012 1.00 91.00 96 ASN A O 1
ATOM 742 N N . VAL A 1 97 ? 5.401 -4.154 -6.294 1.00 92.00 97 VAL A N 1
ATOM 743 C CA . VAL A 1 97 ? 4.961 -3.148 -7.274 1.00 92.00 97 VAL A CA 1
ATOM 744 C C . VAL A 1 97 ? 3.703 -3.612 -8.007 1.00 92.00 97 VAL A C 1
ATOM 746 O O . VAL A 1 97 ? 2.757 -2.845 -8.155 1.00 92.00 97 VAL A O 1
ATOM 749 N N . TRP A 1 98 ? 3.641 -4.878 -8.433 1.00 90.50 98 TRP A N 1
ATOM 750 C CA . TRP A 1 98 ? 2.440 -5.401 -9.090 1.00 90.50 98 TRP A CA 1
ATOM 751 C C . TRP A 1 98 ? 1.235 -5.437 -8.142 1.00 90.50 98 TRP A C 1
ATOM 753 O O . TRP A 1 98 ? 0.105 -5.183 -8.552 1.00 90.50 98 TRP A O 1
ATOM 763 N N . ALA A 1 99 ? 1.469 -5.693 -6.859 1.00 85.25 99 ALA A N 1
ATOM 764 C CA . ALA A 1 99 ? 0.415 -5.683 -5.861 1.00 85.25 99 ALA A CA 1
ATOM 765 C C . ALA A 1 99 ? 0.056 -4.285 -5.318 1.00 85.25 99 ALA A C 1
ATOM 767 O O . ALA A 1 99 ? -0.762 -4.210 -4.403 1.00 85.25 99 ALA A O 1
ATOM 768 N N . GLY A 1 100 ? 0.670 -3.203 -5.819 1.00 81.62 100 GLY A N 1
ATOM 769 C CA . GLY A 1 100 ? 0.439 -1.835 -5.332 1.00 81.62 100 GLY A CA 1
ATOM 770 C C . GLY A 1 100 ? 0.903 -1.606 -3.889 1.00 81.62 100 GLY A C 1
ATOM 771 O O . GLY A 1 100 ? 0.294 -0.839 -3.146 1.00 81.62 100 GLY A O 1
ATOM 772 N N . ARG A 1 101 ? 1.931 -2.340 -3.451 1.00 82.94 101 ARG A N 1
ATOM 773 C CA . ARG A 1 101 ? 2.504 -2.276 -2.095 1.00 82.94 101 ARG A CA 1
ATOM 774 C C . ARG A 1 101 ? 3.973 -1.856 -2.110 1.00 82.94 101 ARG A C 1
ATOM 776 O O . ARG A 1 101 ? 4.734 -2.273 -1.227 1.00 82.94 101 ARG A O 1
ATOM 783 N N . GLU A 1 102 ? 4.384 -1.104 -3.126 1.00 87.44 102 GLU A N 1
ATOM 784 C CA . GLU A 1 102 ? 5.749 -0.603 -3.251 1.00 87.44 102 GLU A CA 1
ATOM 785 C C . GLU A 1 102 ? 6.212 0.170 -2.007 1.00 87.44 102 GLU A C 1
ATOM 787 O O . GLU A 1 102 ? 5.450 0.906 -1.379 1.00 87.44 102 GLU A O 1
ATOM 792 N N . GLY A 1 103 ? 7.475 -0.034 -1.624 1.00 82.19 103 GLY A N 1
ATOM 793 C CA . GLY A 1 103 ? 8.116 0.662 -0.505 1.00 82.19 103 GLY A CA 1
ATOM 794 C C . GLY A 1 103 ? 7.567 0.316 0.883 1.00 82.19 103 GLY A C 1
ATOM 795 O O . GLY A 1 103 ? 7.975 0.927 1.867 1.00 82.19 103 GLY A O 1
ATOM 796 N N . GLN A 1 104 ? 6.645 -0.646 0.990 1.00 78.31 104 GLN A N 1
ATOM 797 C CA . GLN A 1 104 ? 6.190 -1.166 2.275 1.00 78.31 104 GLN A CA 1
ATOM 798 C C . GLN A 1 104 ? 7.042 -2.370 2.665 1.00 78.31 104 GLN A C 1
ATOM 800 O O . GLN A 1 104 ? 6.907 -3.448 2.070 1.00 78.31 104 GLN A O 1
ATOM 805 N N . SER A 1 105 ? 7.872 -2.225 3.698 1.00 74.50 105 SER A N 1
ATOM 806 C CA . SER A 1 105 ? 8.551 -3.388 4.269 1.00 74.50 105 SER A CA 1
ATOM 807 C C . SER A 1 105 ? 7.522 -4.383 4.842 1.00 74.50 105 SER A C 1
ATOM 809 O O . SER A 1 105 ? 6.462 -3.973 5.330 1.00 74.50 105 SER A O 1
ATOM 811 N N . PRO A 1 106 ? 7.794 -5.704 4.819 1.00 68.44 106 PRO A N 1
ATOM 812 C CA . PRO A 1 106 ? 6.917 -6.690 5.457 1.00 68.44 106 PRO A CA 1
ATOM 813 C C . PRO A 1 106 ? 6.648 -6.357 6.927 1.00 68.44 106 PRO A C 1
ATOM 815 O O . PRO A 1 106 ? 5.543 -6.562 7.425 1.00 68.44 106 PRO A O 1
ATOM 818 N N . GLU A 1 107 ? 7.653 -5.802 7.603 1.00 66.75 107 GLU A N 1
ATOM 819 C CA . GLU A 1 107 ? 7.549 -5.385 8.992 1.00 66.75 107 GLU A CA 1
ATOM 820 C C . GLU A 1 107 ? 6.639 -4.165 9.146 1.00 66.75 107 GLU A C 1
ATOM 822 O O . GLU A 1 107 ? 5.759 -4.216 9.989 1.00 66.75 107 GLU A O 1
ATOM 827 N N . GLU A 1 108 ? 6.723 -3.131 8.298 1.00 65.44 108 GLU A N 1
ATOM 828 C CA . GLU A 1 108 ? 5.781 -1.996 8.326 1.00 65.44 108 GLU A CA 1
ATOM 829 C C . GLU A 1 108 ? 4.331 -2.410 8.041 1.00 65.44 108 GLU A C 1
ATOM 831 O O . GLU A 1 108 ? 3.415 -1.833 8.627 1.00 65.44 108 GLU A O 1
ATOM 836 N N . ARG A 1 109 ? 4.103 -3.424 7.193 1.00 64.81 109 ARG A N 1
ATOM 837 C CA . ARG A 1 109 ? 2.746 -3.933 6.912 1.00 64.81 109 ARG A CA 1
ATOM 838 C C . ARG A 1 109 ? 2.091 -4.522 8.153 1.00 64.81 109 ARG A C 1
ATOM 840 O O . ARG A 1 109 ? 0.938 -4.219 8.443 1.00 64.81 109 ARG A O 1
ATOM 847 N N . HIS A 1 110 ? 2.836 -5.336 8.893 1.00 58.78 110 HIS A N 1
ATOM 848 C CA . HIS A 1 110 ? 2.332 -5.958 10.114 1.00 58.78 110 HIS A CA 1
ATOM 849 C C . HIS A 1 110 ? 2.388 -4.999 11.313 1.00 58.78 110 HIS A C 1
ATOM 851 O O . HIS A 1 110 ? 1.432 -4.918 12.082 1.00 58.78 110 HIS A O 1
ATOM 857 N N . MET A 1 111 ? 3.450 -4.198 11.434 1.00 59.00 111 MET A N 1
ATOM 858 C CA . MET A 1 111 ? 3.603 -3.200 12.492 1.00 59.00 111 MET A CA 1
ATOM 859 C C . MET A 1 111 ? 2.573 -2.085 12.383 1.00 59.00 111 MET A C 1
ATOM 861 O O . MET A 1 111 ? 2.097 -1.637 13.410 1.00 59.00 111 MET A O 1
ATOM 865 N N . SER A 1 112 ? 2.160 -1.616 11.204 1.00 68.38 112 SER A N 1
ATOM 866 C CA . SER A 1 112 ? 1.306 -0.421 11.165 1.00 68.38 112 SER A CA 1
ATOM 867 C C . SER A 1 112 ? -0.075 -0.629 11.794 1.00 68.38 112 SER A C 1
ATOM 869 O O . SER A 1 112 ? -0.619 0.334 12.329 1.00 68.38 112 SER A O 1
ATOM 871 N N . ALA A 1 113 ? -0.649 -1.834 11.753 1.00 65.75 113 ALA A N 1
ATOM 872 C CA . ALA A 1 113 ? -1.922 -2.123 12.418 1.00 65.75 113 ALA A CA 1
ATOM 873 C C . ALA A 1 113 ? -1.704 -2.564 13.874 1.00 65.75 113 ALA A C 1
ATOM 875 O O . ALA A 1 113 ? -2.315 -2.012 14.797 1.00 65.75 113 ALA A O 1
ATOM 876 N N . ASP A 1 114 ? -0.774 -3.497 14.096 1.00 67.06 114 ASP A N 1
ATOM 877 C CA . ASP A 1 114 ? -0.489 -4.028 15.429 1.00 67.06 114 ASP A CA 1
ATOM 878 C C . ASP A 1 114 ? 0.156 -2.992 16.346 1.00 67.06 114 ASP A C 1
ATOM 880 O O . ASP A 1 114 ? -0.206 -2.899 17.520 1.00 67.06 114 ASP A O 1
ATOM 884 N N . ASP A 1 115 ? 1.075 -2.170 15.842 1.00 72.31 115 ASP A N 1
ATOM 885 C CA . ASP A 1 115 ? 1.667 -1.077 16.609 1.00 72.31 115 ASP A CA 1
ATOM 886 C C . ASP A 1 115 ? 0.668 0.039 16.857 1.00 72.31 115 ASP A C 1
ATOM 888 O O . ASP A 1 115 ? 0.729 0.650 17.924 1.00 72.31 115 ASP A O 1
ATOM 892 N N . LEU A 1 116 ? -0.292 0.276 15.953 1.00 69.25 116 LEU A N 1
ATOM 893 C CA . LEU A 1 116 ? -1.407 1.178 16.245 1.00 69.25 116 LEU A CA 1
ATOM 894 C C . LEU A 1 116 ? -2.154 0.688 17.483 1.00 69.25 116 LEU A C 1
ATOM 896 O O . LEU A 1 116 ? -2.337 1.435 18.446 1.00 69.25 116 LEU A O 1
ATOM 900 N N . LEU A 1 117 ? -2.529 -0.594 17.490 1.00 70.31 117 LEU A N 1
ATOM 901 C CA . LEU A 1 117 ? -3.222 -1.207 18.616 1.00 70.31 117 LEU A CA 1
ATOM 902 C C . LEU A 1 117 ? -2.359 -1.225 19.882 1.00 70.31 117 LEU A C 1
ATOM 904 O O . LEU A 1 117 ? -2.862 -0.938 20.972 1.00 70.31 117 LEU A O 1
ATOM 908 N N . ARG A 1 118 ? -1.057 -1.517 19.769 1.00 80.00 118 ARG A N 1
ATOM 909 C CA . ARG A 1 118 ? -0.118 -1.485 20.900 1.00 80.00 118 ARG A CA 1
ATOM 910 C C . ARG A 1 118 ? 0.033 -0.074 21.460 1.00 80.00 118 ARG A C 1
ATOM 912 O O . ARG A 1 118 ? 0.039 0.068 22.682 1.00 80.00 118 ARG A O 1
ATOM 919 N N . GLN A 1 119 ? 0.125 0.956 20.617 1.00 79.75 119 GLN A N 1
ATOM 920 C CA . GLN A 1 119 ? 0.208 2.355 21.046 1.00 79.75 119 GLN A CA 1
ATOM 921 C C . GLN A 1 119 ? -1.075 2.782 21.759 1.00 79.75 119 GLN A C 1
ATOM 923 O O . GLN A 1 119 ? -1.001 3.238 22.901 1.00 79.75 119 GLN A O 1
ATOM 928 N N . ILE A 1 120 ? -2.241 2.542 21.147 1.00 73.88 120 ILE A N 1
ATOM 929 C CA . ILE A 1 120 ? -3.549 2.835 21.752 1.00 73.88 120 ILE A CA 1
ATOM 930 C C . ILE A 1 120 ? -3.661 2.153 23.122 1.00 73.88 120 ILE A C 1
ATOM 932 O O . ILE A 1 120 ? -4.017 2.785 24.116 1.00 73.88 120 ILE A O 1
ATOM 936 N N . ARG A 1 121 ? -3.273 0.877 23.216 1.00 78.38 121 ARG A N 1
ATOM 937 C CA . ARG A 1 121 ? -3.329 0.117 24.469 1.00 78.38 121 ARG A CA 1
ATOM 938 C C . ARG A 1 121 ? -2.346 0.623 25.523 1.00 78.38 121 ARG A C 1
ATOM 940 O O . ARG A 1 121 ? -2.710 0.706 26.693 1.00 78.38 121 ARG A O 1
ATOM 947 N N . LYS A 1 122 ? -1.103 0.938 25.146 1.00 84.75 122 LYS A N 1
ATOM 948 C CA . LYS A 1 122 ? -0.089 1.465 26.076 1.00 84.75 122 LYS A CA 1
ATOM 949 C C . LYS A 1 122 ? -0.534 2.802 26.671 1.00 84.75 122 LYS A C 1
ATOM 951 O O . LYS A 1 122 ? -0.231 3.099 27.826 1.00 84.75 122 LYS A O 1
ATOM 956 N N . GLU A 1 123 ? -1.273 3.599 25.907 1.00 79.62 123 GLU A N 1
ATOM 957 C CA . GLU A 1 123 ? -1.900 4.816 26.414 1.00 79.62 123 GLU A CA 1
ATOM 958 C C . GLU A 1 123 ? -3.084 4.532 27.343 1.00 79.62 123 GLU A C 1
ATOM 960 O O . GLU A 1 123 ? -3.202 5.178 28.385 1.00 79.62 123 GLU A O 1
ATOM 965 N N . GLU A 1 124 ? -3.941 3.562 27.015 1.00 81.31 124 GLU A N 1
ATOM 966 C CA . GLU A 1 124 ? -5.039 3.130 27.891 1.00 81.31 124 GLU A CA 1
ATOM 967 C C . GLU A 1 124 ? -4.522 2.577 29.232 1.00 81.31 124 GLU A C 1
ATOM 969 O O . GLU A 1 124 ? -5.048 2.929 30.291 1.00 81.31 124 GLU A O 1
ATOM 974 N N . SER A 1 125 ? -3.459 1.765 29.224 1.00 84.62 125 SER A N 1
ATOM 975 C CA . SER A 1 125 ? -2.878 1.197 30.447 1.00 84.62 125 SER A CA 1
ATOM 976 C C . SER A 1 125 ? -2.190 2.255 31.310 1.00 84.62 125 SER A C 1
ATOM 978 O O . SER A 1 125 ? -2.438 2.301 32.514 1.00 84.62 125 SER A O 1
ATOM 980 N N . ARG A 1 126 ? -1.420 3.176 30.709 1.00 83.81 126 ARG A N 1
ATOM 981 C CA . ARG A 1 126 ? -0.839 4.330 31.423 1.00 83.81 126 ARG A CA 1
ATOM 982 C C . ARG A 1 126 ? -1.901 5.191 32.109 1.00 83.81 126 ARG A C 1
ATOM 984 O O . ARG A 1 126 ? -1.643 5.724 33.184 1.00 83.81 126 ARG A O 1
ATOM 991 N N . LYS A 1 127 ? -3.089 5.329 31.511 1.00 74.00 127 LYS A N 1
ATOM 992 C CA . LYS A 1 127 ? -4.207 6.083 32.103 1.00 74.00 127 LYS A CA 1
ATOM 993 C C . LYS A 1 127 ? -4.831 5.357 33.293 1.00 74.00 127 LYS A C 1
ATOM 995 O O . LYS A 1 127 ? -5.127 6.013 34.280 1.00 74.00 127 LYS A O 1
ATOM 1000 N N . LYS A 1 128 ? -4.977 4.029 33.232 1.00 80.94 128 LYS A N 1
ATOM 1001 C CA . LYS A 1 128 ? -5.442 3.229 34.381 1.00 80.94 128 LYS A CA 1
ATOM 1002 C C . LYS A 1 128 ? -4.436 3.213 35.536 1.00 80.94 128 LYS A C 1
ATOM 1004 O O . LYS A 1 128 ? -4.838 3.073 36.682 1.00 80.94 128 LYS A O 1
ATOM 1009 N N . GLN A 1 129 ? -3.144 3.346 35.230 1.00 79.62 129 GLN A N 1
ATOM 1010 C CA . GLN A 1 129 ? -2.069 3.288 36.220 1.00 79.62 129 GLN A CA 1
ATOM 1011 C C . GLN A 1 129 ? -1.711 4.616 36.875 1.00 79.62 129 GLN A C 1
ATOM 1013 O O . GLN A 1 129 ? -1.056 4.563 37.907 1.00 79.62 129 GLN A O 1
ATOM 1018 N N . LYS A 1 130 ? -2.091 5.782 36.329 1.00 66.31 130 LYS A N 1
ATOM 1019 C CA . LYS A 1 130 ? -1.947 7.038 37.077 1.00 66.31 130 LYS A CA 1
ATOM 1020 C C . LYS A 1 130 ? -2.953 6.995 38.232 1.00 66.31 130 LYS A C 1
ATOM 1022 O O . LYS A 1 130 ? -4.145 7.163 37.965 1.00 66.31 130 LYS A O 1
ATOM 1027 N N . PRO A 1 131 ? -2.515 6.771 39.486 1.00 60.09 131 PRO A N 1
ATOM 1028 C CA . PRO A 1 131 ? -3.406 6.924 40.620 1.00 60.09 131 PRO A CA 1
ATOM 1029 C C . PRO A 1 131 ? -3.847 8.384 40.599 1.00 60.09 131 PRO A C 1
ATOM 1031 O O . PRO A 1 131 ? -3.026 9.273 40.348 1.00 60.09 131 PRO A O 1
ATOM 1034 N N . VAL A 1 132 ? -5.136 8.640 40.814 1.00 63.38 132 VAL A N 1
ATOM 1035 C CA . VAL A 1 132 ? -5.591 9.996 41.122 1.00 63.38 132 VAL A CA 1
ATOM 1036 C C . VAL A 1 132 ? -4.698 10.468 42.270 1.00 63.38 132 VAL A C 1
ATOM 1038 O O . VAL A 1 132 ? -4.646 9.763 43.280 1.00 63.38 132 VAL A O 1
ATOM 1041 N N . PRO A 1 133 ? -3.924 11.558 42.115 1.00 58.50 133 PRO A N 1
ATOM 1042 C CA . PRO A 1 133 ? -3.130 12.062 43.215 1.00 58.50 133 PRO A CA 1
ATOM 1043 C C . PRO A 1 133 ? -4.124 12.403 44.317 1.00 58.50 133 PRO A C 1
ATOM 1045 O O . PRO A 1 133 ? -4.898 13.352 44.199 1.00 58.50 133 PRO A O 1
ATOM 1048 N N . VAL A 1 134 ? -4.157 11.568 45.355 1.00 62.44 134 VAL A N 1
ATOM 1049 C CA . VAL A 1 134 ? -4.800 11.917 46.612 1.00 62.44 134 VAL A CA 1
ATOM 1050 C C . VAL A 1 134 ? -4.054 13.162 47.049 1.00 62.44 134 VAL A C 1
ATOM 1052 O O . VAL A 1 134 ? -2.851 13.103 47.299 1.00 62.44 134 VAL A O 1
ATOM 1055 N N . ALA A 1 135 ? -4.742 14.299 46.996 1.00 52.09 135 ALA A N 1
ATOM 1056 C CA . ALA A 1 135 ? -4.203 15.587 47.375 1.00 52.09 135 ALA A CA 1
ATOM 1057 C C . ALA A 1 135 ? -3.809 15.521 48.854 1.00 52.09 135 ALA A C 1
ATOM 1059 O O . ALA A 1 135 ? -4.613 15.795 49.740 1.00 52.09 135 ALA A O 1
ATOM 1060 N N . PHE A 1 136 ? -2.571 15.117 49.120 1.00 54.59 136 PHE A N 1
ATOM 1061 C CA . PHE A 1 136 ? -1.945 15.328 50.406 1.00 54.59 136 PHE A CA 1
ATOM 1062 C C . PHE A 1 136 ? -1.455 16.771 50.392 1.00 54.59 136 PHE A C 1
ATOM 1064 O O . PHE A 1 136 ? -0.422 17.101 49.810 1.00 54.59 136 PHE A O 1
ATOM 1071 N N . ILE A 1 137 ? -2.285 17.650 50.949 1.00 48.56 137 ILE A N 1
ATOM 1072 C CA . ILE A 1 137 ? -1.928 19.033 51.237 1.00 48.56 137 ILE A CA 1
ATOM 1073 C C . ILE A 1 137 ? -0.804 18.973 52.271 1.00 48.56 137 ILE A C 1
ATOM 1075 O O . ILE A 1 137 ? -1.065 18.708 53.438 1.00 48.56 137 ILE A O 1
ATOM 1079 N N . ASN A 1 138 ? 0.433 19.223 51.850 1.00 46.41 138 ASN A N 1
ATOM 1080 C CA . ASN A 1 138 ? 1.486 19.666 52.755 1.00 46.41 138 ASN A CA 1
ATOM 1081 C C . ASN A 1 138 ? 2.002 21.021 52.258 1.00 46.41 138 ASN A C 1
ATOM 1083 O O . ASN A 1 138 ? 2.466 21.111 51.118 1.00 46.41 138 ASN A O 1
ATOM 1087 N N . PRO A 1 139 ? 1.898 22.084 53.072 1.00 59.09 139 PRO A N 1
ATOM 1088 C CA . PRO A 1 139 ? 2.524 23.358 52.779 1.00 59.09 139 PRO A CA 1
ATOM 1089 C C . PRO A 1 139 ? 3.994 23.336 53.214 1.00 59.09 139 PRO A C 1
ATOM 1091 O O . PRO A 1 139 ? 4.340 22.684 54.196 1.00 59.09 139 PRO A O 1
ATOM 1094 N N . THR A 1 140 ? 4.809 24.151 52.533 1.00 47.78 140 THR A N 1
ATOM 1095 C CA . THR A 1 140 ? 6.234 24.466 52.799 1.00 47.78 140 THR A CA 1
ATOM 1096 C C . THR A 1 140 ? 7.212 23.330 52.433 1.00 47.78 140 THR A C 1
ATOM 1098 O O . THR A 1 140 ? 6.936 22.172 52.690 1.00 47.78 140 THR A O 1
ATOM 1101 N N . SER A 1 141 ? 8.353 23.530 51.768 1.00 42.91 141 SER A N 1
ATOM 1102 C CA . SER A 1 141 ? 9.208 24.705 51.570 1.00 42.91 141 SER A CA 1
ATOM 1103 C C . SER A 1 141 ? 10.180 24.479 50.390 1.00 42.91 141 SER A C 1
ATOM 1105 O O . SER A 1 141 ? 10.645 23.361 50.205 1.00 42.91 141 SER A O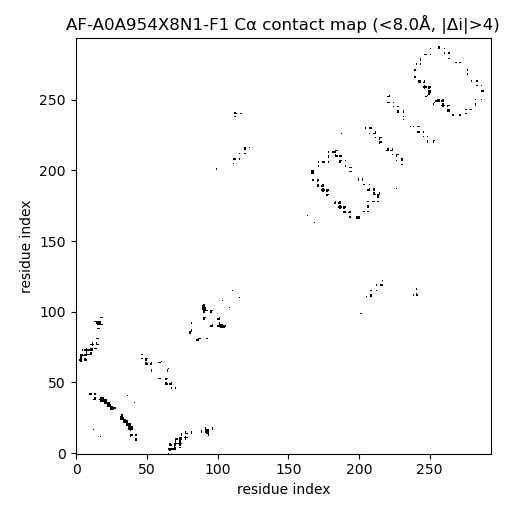 1
ATOM 1107 N N . SER A 1 142 ? 10.489 25.553 49.655 1.00 54.97 142 SER A N 1
ATOM 1108 C CA . SER A 1 142 ? 11.788 25.961 49.066 1.00 54.97 142 SER A CA 1
ATOM 1109 C C . SER A 1 142 ? 12.870 24.944 48.626 1.00 54.97 142 SER A C 1
ATOM 1111 O O . SER A 1 142 ? 13.287 24.089 49.400 1.00 54.97 142 SER A O 1
ATOM 1113 N N . VAL A 1 143 ? 13.494 25.305 47.491 1.00 50.16 143 VAL A N 1
ATOM 1114 C CA . VAL A 1 143 ? 14.919 25.172 47.093 1.00 50.16 143 VAL A CA 1
ATOM 1115 C C . VAL A 1 143 ? 15.186 24.270 45.876 1.00 50.16 143 VAL A C 1
ATOM 1117 O O . VAL A 1 143 ? 15.020 23.058 45.915 1.00 50.16 143 VAL A O 1
ATOM 1120 N N . ASP A 1 144 ? 15.628 24.966 44.821 1.00 52.59 144 ASP A N 1
ATOM 1121 C CA . ASP A 1 144 ? 16.520 24.628 43.707 1.00 52.59 144 ASP A CA 1
ATOM 1122 C C . ASP A 1 144 ? 16.327 23.336 42.900 1.00 52.59 144 ASP A C 1
ATOM 1124 O O . ASP A 1 144 ? 16.371 22.209 43.386 1.00 52.59 144 ASP A O 1
ATOM 1128 N N . SER A 1 145 ? 16.250 23.505 41.577 1.00 46.75 145 SER A N 1
ATOM 1129 C CA . SER A 1 145 ? 16.572 22.440 40.629 1.00 46.75 145 SER A CA 1
ATOM 1130 C C . SER A 1 145 ? 17.377 22.974 39.440 1.00 46.75 145 SER A C 1
ATOM 1132 O O . SER A 1 145 ? 17.001 23.991 38.850 1.00 46.75 145 SER A O 1
ATOM 1134 N N . PRO A 1 146 ? 18.481 22.292 39.082 1.00 57.66 146 PRO A N 1
ATOM 1135 C CA . PRO A 1 146 ? 19.356 22.662 37.984 1.00 57.66 146 PRO A CA 1
ATOM 1136 C C . PRO A 1 146 ? 18.831 22.168 36.629 1.00 57.66 146 PRO A C 1
ATOM 1138 O O . PRO A 1 146 ? 18.044 21.226 36.530 1.00 57.66 146 PRO A O 1
ATOM 1141 N N . HIS A 1 147 ? 19.326 22.830 35.582 1.00 53.31 147 HIS A N 1
ATOM 1142 C CA . HIS A 1 147 ? 19.161 22.526 34.163 1.00 53.31 147 HIS A CA 1
ATOM 1143 C C . HIS A 1 147 ? 19.150 21.025 33.823 1.00 53.31 147 HIS A C 1
ATOM 1145 O O . HIS A 1 147 ? 20.160 20.336 33.957 1.00 53.31 147 HIS A O 1
ATOM 1151 N N . ALA A 1 148 ? 18.028 20.555 33.271 1.00 44.78 148 ALA A N 1
ATOM 1152 C CA . ALA A 1 148 ? 17.937 19.277 32.577 1.00 44.78 148 ALA A CA 1
ATOM 1153 C C . ALA A 1 148 ? 18.347 19.446 31.104 1.00 44.78 148 ALA A C 1
ATOM 1155 O O . ALA A 1 148 ? 17.819 20.300 30.390 1.00 44.78 148 ALA A O 1
ATOM 1156 N N . ALA A 1 149 ? 19.301 18.622 30.668 1.00 53.97 149 ALA A N 1
ATOM 1157 C CA . ALA A 1 149 ? 19.800 18.567 29.299 1.00 53.97 149 ALA A CA 1
ATOM 1158 C C . ALA A 1 149 ? 18.725 18.072 28.303 1.00 53.97 149 ALA A C 1
ATOM 1160 O O . ALA A 1 149 ? 17.871 17.260 28.673 1.00 53.97 149 ALA A O 1
ATOM 1161 N N . PRO A 1 150 ? 18.763 18.525 27.036 1.00 55.38 150 PRO A N 1
ATOM 1162 C CA . PRO A 1 150 ? 17.792 18.130 26.023 1.00 55.38 150 PRO A CA 1
ATOM 1163 C C . PRO A 1 150 ? 17.958 16.655 25.635 1.00 55.38 150 PRO A C 1
ATOM 1165 O O . PRO A 1 150 ? 19.059 16.182 25.357 1.00 55.38 150 PRO A O 1
ATOM 1168 N N . ALA A 1 151 ? 16.836 15.935 25.603 1.00 44.31 151 ALA A N 1
ATOM 1169 C CA . ALA A 1 151 ? 16.765 14.558 25.142 1.00 44.31 151 ALA A CA 1
ATOM 1170 C C . ALA A 1 151 ? 17.138 14.474 23.654 1.00 44.31 151 ALA A C 1
ATOM 1172 O O . ALA A 1 151 ? 16.506 15.094 22.800 1.00 44.31 151 ALA A O 1
ATOM 1173 N N . THR A 1 152 ? 18.163 13.684 23.351 1.00 37.75 152 THR A N 1
ATOM 1174 C CA . THR A 1 152 ? 18.575 13.321 21.999 1.00 37.75 152 THR A CA 1
ATOM 1175 C C . THR A 1 152 ? 17.523 12.415 21.361 1.00 37.75 152 THR A C 1
ATOM 1177 O O . THR A 1 152 ? 17.367 11.249 21.722 1.00 37.75 152 THR A O 1
ATOM 1180 N N . THR A 1 153 ? 16.779 12.959 20.400 1.00 45.38 153 THR A N 1
ATOM 1181 C CA . THR A 1 153 ? 15.910 12.185 19.508 1.00 45.38 153 THR A CA 1
ATOM 1182 C C . THR A 1 153 ? 16.776 11.208 18.697 1.00 45.38 153 THR A C 1
ATOM 1184 O O . THR A 1 153 ? 17.768 11.645 18.108 1.00 45.38 153 THR A O 1
ATOM 1187 N N . PRO A 1 154 ? 16.456 9.902 18.646 1.00 41.91 154 PRO A N 1
ATOM 1188 C CA . PRO A 1 154 ? 17.209 8.955 17.833 1.00 41.91 154 PRO A CA 1
ATOM 1189 C C . PRO A 1 154 ? 17.091 9.333 16.353 1.00 41.91 154 PRO A C 1
ATOM 1191 O O . PRO A 1 154 ? 15.993 9.579 15.852 1.00 41.91 154 PRO A O 1
ATOM 1194 N N . ALA A 1 155 ? 18.239 9.399 15.676 1.00 35.62 155 ALA A N 1
ATOM 1195 C CA . ALA A 1 155 ? 18.341 9.726 14.262 1.00 35.62 155 ALA A CA 1
ATOM 1196 C C . ALA A 1 155 ? 17.489 8.752 13.433 1.00 35.62 155 ALA A C 1
ATOM 1198 O O . ALA A 1 155 ? 17.736 7.544 13.419 1.00 35.62 155 ALA A O 1
ATOM 1199 N N . ALA A 1 156 ? 16.461 9.284 12.771 1.00 40.97 156 ALA A N 1
ATOM 1200 C CA . ALA A 1 156 ? 15.637 8.525 11.847 1.00 40.97 156 ALA A CA 1
ATOM 1201 C C . ALA A 1 156 ? 16.501 8.049 10.670 1.00 40.97 156 ALA A C 1
ATOM 1203 O O . ALA A 1 156 ? 17.274 8.830 10.110 1.00 40.97 156 ALA A O 1
ATOM 1204 N N . LYS A 1 157 ? 16.370 6.768 10.299 1.00 35.41 157 LYS A N 1
ATOM 1205 C CA . LYS A 1 157 ? 16.941 6.239 9.052 1.00 35.41 157 LYS A CA 1
ATOM 1206 C C . LYS A 1 157 ? 16.511 7.142 7.882 1.00 35.41 157 LYS A C 1
ATOM 1208 O O . LYS A 1 157 ? 15.344 7.540 7.853 1.00 35.41 157 LYS A O 1
ATOM 1213 N N . PRO A 1 158 ? 17.413 7.461 6.936 1.00 37.56 158 PRO A N 1
ATOM 1214 C CA . PRO A 1 158 ? 17.071 8.284 5.784 1.00 37.56 158 PRO A CA 1
ATOM 1215 C C . PRO A 1 158 ? 15.972 7.586 4.982 1.00 37.56 158 PRO A C 1
ATOM 1217 O O . PRO A 1 158 ? 16.157 6.475 4.492 1.00 37.56 158 PRO A O 1
ATOM 1220 N N . ALA A 1 159 ? 14.805 8.223 4.910 1.00 46.66 159 ALA A N 1
ATOM 1221 C CA . ALA A 1 159 ? 13.703 7.756 4.090 1.00 46.66 159 ALA A CA 1
ATOM 1222 C C . ALA A 1 159 ? 14.086 7.934 2.616 1.00 46.66 159 ALA A C 1
ATOM 1224 O O . ALA A 1 159 ? 14.480 9.026 2.207 1.00 46.66 159 ALA A O 1
ATOM 1225 N N . VAL A 1 160 ? 13.979 6.862 1.833 1.00 49.50 160 VAL A N 1
ATOM 1226 C CA . VAL A 1 160 ? 14.121 6.916 0.377 1.00 49.50 160 VAL A CA 1
ATOM 1227 C C . VAL A 1 160 ? 13.028 7.837 -0.169 1.00 49.50 160 VAL A C 1
ATOM 1229 O O . VAL A 1 160 ? 11.842 7.633 0.101 1.00 49.50 160 VAL A O 1
ATOM 1232 N N . SER A 1 161 ? 13.428 8.890 -0.882 1.00 47.94 161 SER A N 1
ATOM 1233 C CA . SER A 1 161 ? 12.497 9.847 -1.476 1.00 47.94 161 SER A CA 1
ATOM 1234 C C . SER A 1 161 ? 11.628 9.150 -2.531 1.00 47.94 161 SER A C 1
ATOM 1236 O O . SER A 1 161 ? 12.177 8.469 -3.398 1.00 47.94 161 SER A O 1
ATOM 1238 N N . PRO A 1 162 ? 10.293 9.298 -2.492 1.00 53.75 162 PRO A N 1
ATOM 1239 C CA . PRO A 1 162 ? 9.429 8.788 -3.551 1.00 53.75 162 PRO A CA 1
ATOM 1240 C C . PRO A 1 162 ? 9.696 9.525 -4.881 1.00 53.75 162 PRO A C 1
ATOM 1242 O O . PRO A 1 162 ? 10.128 10.682 -4.854 1.00 53.75 162 PRO A O 1
ATOM 1245 N N . PRO A 1 163 ? 9.438 8.886 -6.038 1.00 57.75 163 PRO A N 1
ATOM 1246 C CA . PRO A 1 163 ? 9.672 9.479 -7.356 1.00 57.75 163 PRO A CA 1
ATOM 1247 C C . PRO A 1 163 ? 8.834 10.751 -7.555 1.00 57.75 163 PRO A C 1
ATOM 1249 O O . PRO A 1 163 ? 7.652 10.797 -7.210 1.00 57.75 163 PRO A O 1
ATOM 1252 N N . ALA A 1 164 ? 9.445 11.791 -8.128 1.00 59.78 164 ALA A N 1
ATOM 1253 C CA . ALA A 1 164 ? 8.940 13.169 -8.100 1.00 59.78 164 ALA A CA 1
ATOM 1254 C C . ALA A 1 164 ? 7.687 13.448 -8.966 1.00 59.78 164 ALA A C 1
ATOM 1256 O O . ALA A 1 164 ? 7.133 14.540 -8.879 1.00 59.78 164 ALA A O 1
ATOM 1257 N N . ASN A 1 165 ? 7.212 12.486 -9.767 1.00 67.25 165 ASN A N 1
ATOM 1258 C CA . ASN A 1 165 ? 6.184 12.703 -10.800 1.00 67.25 165 ASN A CA 1
ATOM 1259 C C . ASN A 1 165 ? 4.887 11.885 -10.625 1.00 67.25 165 ASN A C 1
ATOM 1261 O O . ASN A 1 165 ? 4.185 11.630 -11.603 1.00 67.25 165 ASN A O 1
ATOM 1265 N N . GLN A 1 166 ? 4.538 11.452 -9.411 1.00 70.31 166 GLN A N 1
ATOM 1266 C CA . GLN A 1 166 ? 3.260 10.757 -9.196 1.00 70.31 166 GLN A CA 1
ATOM 1267 C C . GLN A 1 166 ? 2.080 11.748 -9.069 1.00 70.31 166 GLN A C 1
ATOM 1269 O O . GLN A 1 166 ? 2.190 12.725 -8.318 1.00 70.31 166 GLN A O 1
ATOM 1274 N N . PRO A 1 167 ? 0.943 11.518 -9.763 1.00 75.00 167 PRO A N 1
ATOM 1275 C CA . PRO A 1 167 ? -0.277 12.292 -9.539 1.00 75.00 167 PRO A CA 1
ATOM 1276 C C . PRO A 1 167 ? -0.715 12.165 -8.072 1.00 75.00 167 PRO A C 1
ATOM 1278 O O . PRO A 1 167 ? -0.574 11.111 -7.455 1.00 75.00 167 PRO A O 1
ATOM 1281 N N . GLY A 1 168 ? -1.160 13.274 -7.481 1.00 83.88 168 GLY A N 1
ATOM 1282 C CA . GLY A 1 168 ? -1.540 13.336 -6.066 1.00 83.88 168 GLY A CA 1
ATOM 1283 C C . GLY A 1 168 ? -0.374 13.460 -5.076 1.00 83.88 168 GLY A C 1
ATOM 1284 O O . GLY A 1 168 ? -0.613 13.674 -3.887 1.00 83.88 168 GLY A O 1
ATOM 1285 N N . MET A 1 169 ? 0.889 13.417 -5.525 1.00 84.38 169 MET A N 1
ATOM 1286 C CA . MET A 1 169 ? 2.037 13.537 -4.618 1.00 84.38 169 MET A CA 1
ATOM 1287 C C . MET A 1 169 ? 2.038 14.830 -3.777 1.00 84.38 169 MET A C 1
ATOM 1289 O O . MET A 1 169 ? 2.325 14.735 -2.582 1.00 84.38 169 MET A O 1
ATOM 1293 N N . PRO A 1 170 ? 1.656 16.018 -4.299 1.00 92.19 170 PRO A N 1
ATOM 1294 C CA . PRO A 1 170 ? 1.554 17.224 -3.472 1.00 92.19 170 PRO A CA 1
ATOM 1295 C C . PRO A 1 170 ? 0.598 17.066 -2.281 1.00 92.19 170 PRO A C 1
ATOM 1297 O O . PRO A 1 170 ? 0.910 17.524 -1.182 1.00 92.19 170 PRO A O 1
ATOM 1300 N N . LEU A 1 171 ? -0.525 16.360 -2.467 1.00 94.25 171 LEU A N 1
ATOM 1301 C CA . LEU A 1 171 ? -1.479 16.078 -1.392 1.00 94.25 171 LEU A CA 1
ATOM 1302 C C . LEU A 1 171 ? -0.884 15.113 -0.367 1.00 94.25 171 LEU A C 1
ATOM 1304 O O . LEU A 1 171 ? -0.994 15.365 0.829 1.00 94.25 171 LEU A O 1
ATOM 1308 N N . VAL A 1 172 ? -0.175 14.067 -0.801 1.00 93.38 172 VAL A N 1
ATOM 1309 C CA . VAL A 1 172 ? 0.507 13.137 0.118 1.00 93.38 172 VAL A CA 1
ATOM 1310 C C . VAL A 1 172 ? 1.598 13.847 0.930 1.00 93.38 172 VAL A C 1
ATOM 1312 O O . VAL A 1 172 ? 1.723 13.606 2.132 1.00 93.38 172 VAL A O 1
ATOM 1315 N N . ILE A 1 173 ? 2.366 14.762 0.320 1.00 91.31 173 ILE A N 1
ATOM 1316 C CA . ILE A 1 173 ? 3.341 15.601 1.043 1.00 91.31 173 ILE A CA 1
ATOM 1317 C C . ILE A 1 173 ? 2.622 16.445 2.099 1.00 91.31 173 ILE A C 1
ATOM 1319 O O . ILE A 1 173 ? 3.012 16.421 3.267 1.00 91.31 173 ILE A O 1
ATOM 1323 N N . ALA A 1 174 ? 1.542 17.130 1.716 1.00 95.19 174 ALA A N 1
ATOM 1324 C CA . ALA A 1 174 ? 0.756 17.947 2.635 1.00 95.19 174 ALA A CA 1
ATOM 1325 C C . ALA A 1 174 ? 0.130 17.111 3.769 1.00 95.19 174 ALA A C 1
ATOM 1327 O O . ALA A 1 174 ? 0.080 17.555 4.916 1.00 95.19 174 ALA A O 1
ATOM 1328 N N . MET A 1 175 ? -0.312 15.879 3.486 1.00 96.75 175 MET A N 1
ATOM 1329 C CA . MET A 1 175 ? -0.828 14.954 4.498 1.00 96.75 175 MET A CA 1
ATOM 1330 C C . MET A 1 175 ? 0.251 14.603 5.519 1.00 96.75 175 MET A C 1
ATOM 1332 O O . MET A 1 175 ? 0.008 14.668 6.724 1.00 96.75 175 MET A O 1
ATOM 1336 N N . ARG A 1 176 ? 1.458 14.261 5.052 1.00 94.94 176 ARG A N 1
ATOM 1337 C CA . ARG A 1 176 ? 2.607 13.964 5.922 1.00 94.94 176 ARG A CA 1
ATOM 1338 C C . ARG A 1 176 ? 2.982 15.164 6.780 1.00 94.94 176 ARG A C 1
ATOM 1340 O O . ARG A 1 176 ? 3.259 14.994 7.965 1.00 94.94 176 ARG A O 1
ATOM 1347 N N . GLU A 1 177 ? 2.946 16.363 6.210 1.00 94.50 177 GLU A N 1
ATOM 1348 C CA . GLU A 1 177 ? 3.171 17.601 6.951 1.00 94.50 177 GLU A CA 1
ATOM 1349 C C . GLU A 1 177 ? 2.105 17.809 8.040 1.00 94.50 177 GLU A C 1
ATOM 1351 O O . GLU A 1 177 ? 2.445 18.041 9.202 1.00 94.50 177 GLU A O 1
ATOM 1356 N N . ALA A 1 178 ? 0.821 17.627 7.717 1.00 96.56 178 ALA A N 1
ATOM 1357 C CA . ALA A 1 178 ? -0.265 17.711 8.693 1.00 96.56 178 ALA A CA 1
ATOM 1358 C C . ALA A 1 178 ? -0.119 16.671 9.823 1.00 96.56 178 ALA A C 1
ATOM 1360 O O . ALA A 1 178 ? -0.338 16.988 10.995 1.00 96.56 178 ALA A O 1
ATOM 1361 N N . ILE A 1 179 ? 0.308 15.445 9.499 1.00 95.94 179 ILE A N 1
ATOM 1362 C CA . ILE A 1 179 ? 0.606 14.387 10.477 1.00 95.94 179 ILE A CA 1
ATOM 1363 C C . ILE A 1 179 ? 1.795 14.777 11.363 1.00 95.94 179 ILE A C 1
ATOM 1365 O O . ILE A 1 179 ? 1.725 14.602 12.581 1.00 95.94 179 ILE A O 1
ATOM 1369 N N . ALA A 1 180 ? 2.863 15.343 10.791 1.00 90.75 180 ALA A N 1
ATOM 1370 C CA . ALA A 1 180 ? 4.027 15.817 11.541 1.00 90.75 180 ALA A CA 1
ATOM 1371 C C . ALA A 1 180 ? 3.656 16.943 12.523 1.00 90.75 180 ALA A C 1
ATOM 1373 O O . ALA A 1 180 ? 4.112 16.954 13.666 1.00 90.75 180 ALA A O 1
ATOM 1374 N N . GLN A 1 181 ? 2.735 17.823 12.126 1.00 95.56 181 GLN A N 1
ATOM 1375 C CA . GLN A 1 181 ? 2.132 18.849 12.985 1.00 95.56 181 GLN A CA 1
ATOM 1376 C C . GLN A 1 181 ? 1.081 18.281 13.963 1.00 95.56 181 GLN A C 1
ATOM 1378 O O . GLN A 1 181 ? 0.416 19.022 14.690 1.00 95.56 181 GLN A O 1
ATOM 1383 N N . SER A 1 182 ? 0.917 16.954 14.003 1.00 95.31 182 SER A N 1
ATOM 1384 C CA . SER A 1 182 ? -0.066 16.239 14.815 1.00 95.31 182 SER A CA 1
ATOM 1385 C C . SER A 1 182 ? -1.510 16.691 14.576 1.00 95.31 182 SER A C 1
ATOM 1387 O O . SER A 1 182 ? -2.304 16.612 15.507 1.00 95.31 182 SER A O 1
ATOM 1389 N N . ASN A 1 183 ? -1.871 17.165 13.379 1.00 97.75 183 ASN A N 1
ATOM 1390 C CA . ASN A 1 183 ? -3.201 17.676 13.029 1.00 97.75 183 ASN A CA 1
ATOM 1391 C C . ASN A 1 183 ? -4.021 16.637 12.223 1.00 97.75 183 ASN A C 1
ATOM 1393 O O . ASN A 1 183 ? -4.021 16.677 10.990 1.00 97.75 183 ASN A O 1
ATOM 1397 N N . PRO A 1 184 ? -4.747 15.708 12.886 1.00 97.81 184 PRO A N 1
ATOM 1398 C CA . PRO A 1 184 ? -5.447 14.623 12.196 1.00 97.81 184 PRO A CA 1
ATOM 1399 C C . PRO A 1 184 ? -6.611 15.093 11.323 1.00 97.81 184 PRO A C 1
ATOM 1401 O O . PRO A 1 184 ? -6.895 14.470 10.309 1.00 97.81 184 PRO A O 1
ATOM 1404 N N . ARG A 1 185 ? -7.275 16.200 11.679 1.00 98.06 185 ARG A N 1
ATOM 1405 C CA . ARG A 1 185 ? -8.398 16.732 10.892 1.00 98.06 185 ARG A CA 1
ATOM 1406 C C . ARG A 1 185 ? -7.929 17.200 9.525 1.00 98.06 185 ARG A C 1
ATOM 1408 O O . ARG A 1 185 ? -8.486 16.779 8.520 1.00 98.06 185 ARG A O 1
ATOM 1415 N N . ARG A 1 186 ? -6.841 17.977 9.496 1.00 97.88 186 ARG A N 1
ATOM 1416 C CA . ARG A 1 186 ? -6.256 18.437 8.237 1.00 97.88 186 ARG A CA 1
ATOM 1417 C C . ARG A 1 186 ? -5.732 17.276 7.394 1.00 97.88 186 ARG A C 1
ATOM 1419 O O . ARG A 1 186 ? -5.944 17.260 6.188 1.00 97.88 186 ARG A O 1
ATOM 1426 N N . ALA A 1 187 ? -5.081 16.296 8.023 1.00 97.81 187 ALA A N 1
ATOM 1427 C CA . ALA A 1 187 ? -4.618 15.101 7.322 1.00 97.81 187 ALA A CA 1
ATOM 1428 C C . ALA A 1 187 ? -5.785 14.302 6.707 1.00 97.81 187 ALA A C 1
ATOM 1430 O O . ALA A 1 187 ? -5.681 13.837 5.577 1.00 97.81 187 ALA A O 1
ATOM 1431 N N . TRP A 1 188 ? -6.914 14.201 7.417 1.00 98.00 188 TRP A N 1
ATOM 1432 C CA . TRP A 1 188 ? -8.132 13.553 6.927 1.00 98.00 188 TRP A CA 1
ATOM 1433 C C . TRP A 1 188 ? -8.819 14.325 5.789 1.00 98.00 188 TRP A C 1
ATOM 1435 O O . TRP A 1 188 ? -9.281 13.718 4.831 1.00 98.00 188 TRP A O 1
ATOM 1445 N N . GLU A 1 189 ? -8.872 15.656 5.850 1.00 97.81 189 GLU A N 1
ATOM 1446 C CA . GLU A 1 189 ? -9.376 16.490 4.745 1.00 97.81 189 GLU A CA 1
ATOM 1447 C C . GLU A 1 189 ? -8.553 16.296 3.470 1.00 97.81 189 GLU A C 1
ATOM 1449 O O . GLU A 1 189 ? -9.115 16.067 2.406 1.00 97.81 189 GLU A O 1
ATOM 1454 N N . LEU A 1 190 ? -7.225 16.330 3.594 1.00 97.62 190 LEU A N 1
ATOM 1455 C CA . LEU A 1 190 ? -6.313 16.109 2.473 1.00 97.62 190 LEU A CA 1
ATOM 1456 C C . LEU A 1 190 ? -6.434 14.692 1.901 1.00 97.62 190 LEU A C 1
ATOM 1458 O O . LEU A 1 190 ? -6.321 14.507 0.695 1.00 97.62 190 LEU A O 1
ATOM 1462 N N . TYR A 1 191 ? -6.701 13.697 2.750 1.00 97.00 191 TYR A N 1
ATOM 1463 C CA . TYR A 1 191 ? -7.003 12.345 2.291 1.00 97.00 191 TYR A CA 1
ATOM 1464 C C . TYR A 1 191 ? -8.310 12.291 1.491 1.00 97.00 191 TYR A C 1
ATOM 1466 O O . TYR A 1 191 ? -8.346 11.673 0.433 1.00 97.00 191 TYR A O 1
ATOM 1474 N N . GLN A 1 192 ? -9.371 12.948 1.967 1.00 97.31 192 GLN A N 1
ATOM 1475 C CA . GLN A 1 192 ? -10.646 13.019 1.245 1.00 97.31 192 GLN A CA 1
ATOM 1476 C C . GLN A 1 192 ? -10.489 13.719 -0.108 1.00 97.31 192 GLN A C 1
ATOM 1478 O O . GLN A 1 192 ? -11.023 13.253 -1.110 1.00 97.31 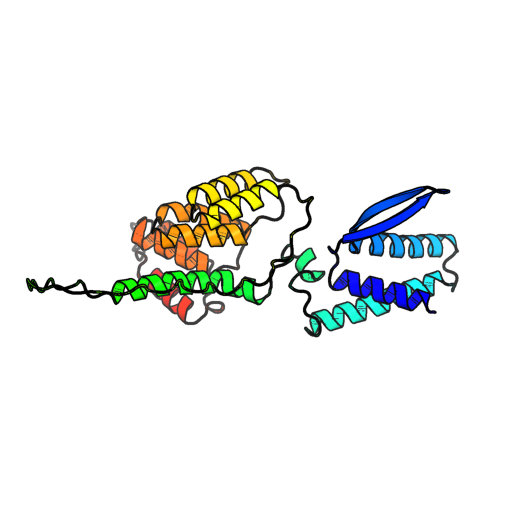192 GLN A O 1
ATOM 1483 N N . GLU A 1 193 ? -9.718 14.807 -0.144 1.00 96.44 193 GLU A N 1
ATOM 1484 C CA . GLU A 1 193 ? -9.348 15.488 -1.385 1.00 96.44 193 GLU A CA 1
ATOM 1485 C C . GLU A 1 193 ? -8.583 14.539 -2.319 1.00 96.44 193 GLU A C 1
ATOM 1487 O O . GLU A 1 193 ? -8.917 14.441 -3.499 1.00 96.44 193 GLU A O 1
ATOM 1492 N N . PHE A 1 194 ? -7.634 13.764 -1.784 1.00 95.62 194 PHE A N 1
ATOM 1493 C CA . PHE A 1 194 ? -6.868 12.783 -2.552 1.00 95.62 194 PHE A CA 1
ATOM 1494 C C . PHE A 1 194 ? -7.777 11.744 -3.215 1.00 95.62 194 PHE A C 1
ATOM 1496 O O . PHE A 1 194 ? -7.687 11.565 -4.425 1.00 95.62 194 PHE A O 1
ATOM 1503 N N . ILE A 1 195 ? -8.672 11.097 -2.459 1.00 95.50 195 ILE A N 1
ATOM 1504 C CA . ILE A 1 195 ? -9.547 10.034 -2.990 1.00 95.50 195 ILE A CA 1
ATOM 1505 C C . ILE A 1 195 ? -10.686 10.557 -3.874 1.00 95.50 195 ILE A C 1
ATOM 1507 O O . ILE A 1 195 ? -11.356 9.766 -4.534 1.00 95.50 195 ILE A O 1
ATOM 1511 N N . SER A 1 196 ? -10.929 11.872 -3.892 1.00 95.06 196 SER A N 1
ATOM 1512 C CA . SER A 1 196 ? -11.944 12.468 -4.768 1.00 95.06 196 SER A CA 1
ATOM 1513 C C . SER A 1 196 ? -11.547 12.455 -6.248 1.00 95.06 196 SER A C 1
ATOM 1515 O O . SER A 1 196 ? -12.422 12.509 -7.113 1.00 95.06 196 SER A O 1
ATOM 1517 N N . ASP A 1 197 ? -10.249 12.347 -6.545 1.00 94.31 197 ASP A N 1
ATOM 1518 C CA . ASP A 1 197 ? -9.730 12.239 -7.906 1.00 94.31 197 ASP A CA 1
ATOM 1519 C C . ASP A 1 197 ? -9.383 10.771 -8.228 1.00 94.31 197 ASP A C 1
ATOM 1521 O O . ASP A 1 197 ? -8.472 10.205 -7.618 1.00 94.31 197 ASP A O 1
ATOM 1525 N N . PRO A 1 198 ? -10.051 10.134 -9.208 1.00 89.56 198 PRO A N 1
ATOM 1526 C CA . PRO A 1 198 ? -9.781 8.744 -9.577 1.00 89.56 198 PRO A CA 1
ATOM 1527 C C . PRO A 1 198 ? -8.384 8.518 -10.183 1.00 89.56 198 PRO A C 1
ATOM 1529 O O . PRO A 1 198 ? -7.959 7.369 -10.309 1.00 89.56 198 PRO A O 1
ATOM 1532 N N . LEU A 1 199 ? -7.669 9.579 -10.580 1.00 89.19 199 LEU A N 1
ATOM 1533 C CA . LEU A 1 199 ? -6.289 9.499 -11.070 1.00 89.19 199 LEU A CA 1
ATOM 1534 C C . LEU A 1 199 ? -5.253 9.473 -9.939 1.00 89.19 199 LEU A C 1
ATOM 1536 O O . LEU A 1 199 ? -4.093 9.130 -10.184 1.00 89.19 199 LEU A O 1
ATOM 1540 N N . ASN A 1 200 ? -5.650 9.812 -8.711 1.00 87.31 200 ASN A N 1
ATOM 1541 C CA . ASN A 1 200 ? -4.777 9.769 -7.547 1.00 87.31 200 ASN A CA 1
ATOM 1542 C C . ASN A 1 200 ? -4.638 8.322 -7.060 1.00 87.31 200 ASN A C 1
ATOM 1544 O O . ASN A 1 200 ? -5.402 7.815 -6.239 1.00 87.31 200 ASN A O 1
ATOM 1548 N N . TRP A 1 201 ? -3.626 7.644 -7.591 1.00 81.94 201 TRP A N 1
ATOM 1549 C CA . TRP A 1 201 ? -3.265 6.280 -7.232 1.00 81.94 201 TRP A CA 1
ATOM 1550 C C . TRP A 1 201 ? -1.740 6.164 -7.073 1.00 81.94 201 TRP A C 1
ATOM 1552 O O . TRP A 1 201 ? -1.012 6.702 -7.914 1.00 81.94 201 TRP A O 1
ATOM 1562 N N . PRO A 1 202 ? -1.231 5.437 -6.055 1.00 86.00 202 PRO A N 1
ATOM 1563 C CA . PRO A 1 202 ? -1.959 4.626 -5.069 1.00 86.00 202 PRO A CA 1
ATOM 1564 C C . PRO A 1 202 ? -2.511 5.409 -3.869 1.00 86.00 202 PRO A C 1
ATOM 1566 O O . PRO A 1 202 ? -1.983 6.449 -3.487 1.00 86.00 202 PRO A O 1
ATOM 1569 N N . VAL A 1 203 ? -3.561 4.872 -3.236 1.00 87.69 203 VAL A N 1
ATOM 1570 C CA . VAL A 1 203 ? -4.162 5.457 -2.024 1.00 87.69 203 VAL A CA 1
ATOM 1571 C C . VAL A 1 203 ? -3.154 5.436 -0.857 1.00 87.69 203 VAL A C 1
ATOM 1573 O O . VAL A 1 203 ? -2.593 4.377 -0.555 1.00 87.69 203 VAL A O 1
ATOM 1576 N N . PRO A 1 204 ? -2.927 6.563 -0.149 1.00 91.25 204 PRO A N 1
ATOM 1577 C CA . PRO A 1 204 ? -1.902 6.683 0.892 1.00 91.25 204 PRO A CA 1
ATOM 1578 C C . PRO A 1 204 ? -2.356 6.059 2.227 1.00 91.25 204 PRO A C 1
ATOM 1580 O O . PRO A 1 204 ? -2.616 6.739 3.222 1.00 91.25 204 PRO A O 1
ATOM 1583 N N . TYR A 1 205 ? -2.481 4.727 2.267 1.00 90.75 205 TYR A N 1
ATOM 1584 C CA . TYR A 1 205 ? -2.994 3.994 3.436 1.00 90.75 205 TYR A CA 1
ATOM 1585 C C . TYR A 1 205 ? -2.139 4.156 4.691 1.00 90.75 205 TYR A C 1
ATOM 1587 O O . TYR A 1 205 ? -2.664 4.149 5.807 1.00 90.75 205 TYR A O 1
ATOM 1595 N N . ARG A 1 206 ? -0.822 4.303 4.519 1.00 88.50 206 ARG A N 1
ATOM 1596 C CA . ARG A 1 206 ? 0.106 4.537 5.627 1.00 88.50 206 ARG A CA 1
ATOM 1597 C C . ARG A 1 206 ? -0.267 5.828 6.353 1.00 88.50 206 ARG A C 1
ATOM 1599 O O . ARG A 1 206 ? -0.406 5.836 7.576 1.00 88.50 206 ARG A O 1
ATOM 1606 N N . GLU A 1 207 ? -0.453 6.903 5.601 1.00 94.19 207 GLU A N 1
ATOM 1607 C CA . GLU A 1 207 ? -0.817 8.215 6.115 1.00 94.19 207 GLU A CA 1
ATOM 1608 C C . GLU A 1 207 ? -2.240 8.213 6.703 1.00 94.19 207 GLU A C 1
ATOM 1610 O O . GLU A 1 207 ? -2.479 8.842 7.739 1.00 94.19 207 GLU A O 1
ATOM 1615 N N . LEU A 1 208 ? -3.172 7.446 6.122 1.00 95.31 208 LEU A N 1
ATOM 1616 C CA . LEU A 1 208 ? -4.510 7.261 6.692 1.00 95.31 208 LEU A CA 1
ATOM 1617 C C . LEU A 1 208 ? -4.463 6.572 8.067 1.00 95.31 208 LEU A C 1
ATOM 1619 O O . LEU A 1 208 ? -5.067 7.057 9.025 1.00 95.31 208 LEU A O 1
ATOM 1623 N N . LEU A 1 209 ? -3.697 5.485 8.214 1.00 93.62 209 LEU A N 1
ATOM 1624 C CA . LEU A 1 209 ? -3.520 4.814 9.508 1.00 93.62 209 LEU A CA 1
ATOM 1625 C C . LEU A 1 209 ? -2.864 5.737 10.542 1.00 93.62 209 LEU A C 1
ATOM 1627 O O . LEU A 1 209 ? -3.314 5.810 11.688 1.00 93.62 209 LEU A O 1
ATOM 1631 N N . GLN A 1 210 ? -1.839 6.496 10.149 1.00 91.69 210 GLN A N 1
ATOM 1632 C CA . GLN A 1 210 ? -1.222 7.503 11.018 1.00 91.69 210 GLN A CA 1
ATOM 1633 C C . GLN A 1 210 ? -2.232 8.569 11.467 1.00 91.69 210 GLN A C 1
ATOM 1635 O O . GLN A 1 210 ? -2.259 8.935 12.646 1.00 91.69 210 GLN A O 1
ATOM 1640 N N . THR A 1 211 ? -3.109 9.007 10.564 1.00 95.88 211 THR A N 1
ATOM 1641 C CA . THR A 1 211 ? -4.214 9.926 10.863 1.00 95.88 211 THR A CA 1
ATOM 1642 C C . THR A 1 211 ? -5.198 9.324 11.878 1.00 95.88 211 THR A C 1
ATOM 1644 O O . THR A 1 211 ? -5.506 9.971 12.882 1.00 95.88 211 THR A O 1
ATOM 1647 N N . ILE A 1 212 ? -5.618 8.063 11.703 1.00 95.56 212 ILE A N 1
ATOM 1648 C CA . ILE A 1 212 ? -6.469 7.330 12.666 1.00 95.56 212 ILE A CA 1
ATOM 1649 C C . ILE A 1 212 ? -5.794 7.256 14.047 1.00 95.56 212 ILE A C 1
ATOM 1651 O O . ILE A 1 212 ? -6.422 7.539 15.072 1.00 95.56 212 ILE A O 1
ATOM 1655 N N . SER A 1 213 ? -4.493 6.944 14.090 1.00 93.06 213 SER A N 1
ATOM 1656 C CA . SER A 1 213 ? -3.707 6.926 15.332 1.00 93.06 213 SER A CA 1
ATOM 1657 C C . SER A 1 213 ? -3.723 8.283 16.039 1.00 93.06 213 SER A C 1
ATOM 1659 O O . SER A 1 213 ? -3.945 8.350 17.249 1.00 93.06 213 SER A O 1
ATOM 1661 N N . LEU A 1 214 ? -3.545 9.382 15.299 1.00 92.81 214 LEU A N 1
ATOM 1662 C CA . LEU A 1 214 ? -3.577 10.736 15.854 1.00 92.81 214 LEU A CA 1
ATOM 1663 C C . LEU A 1 214 ? -4.952 11.111 16.426 1.00 92.81 214 LEU A C 1
ATOM 1665 O O . LEU A 1 214 ? -5.006 11.674 17.524 1.00 92.81 214 LEU A O 1
ATOM 1669 N N . PHE A 1 215 ? -6.056 10.761 15.755 1.00 97.00 215 PHE A N 1
ATOM 1670 C CA . PHE A 1 215 ? -7.399 10.944 16.321 1.00 97.00 215 PHE A CA 1
ATOM 1671 C C . PHE A 1 215 ? -7.548 10.212 17.661 1.00 97.00 215 PHE A C 1
ATOM 1673 O O . PHE A 1 215 ? -8.039 10.781 18.638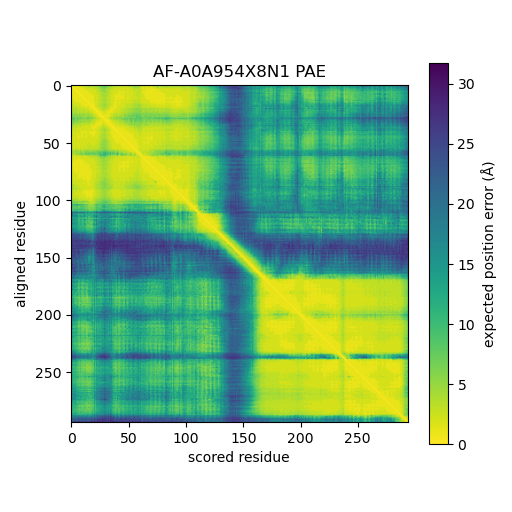 1.00 97.00 215 PHE A O 1
ATOM 1680 N N . HIS A 1 216 ? -7.060 8.973 17.744 1.00 94.06 216 HIS A N 1
ATOM 1681 C CA . HIS A 1 216 ? -7.143 8.164 18.960 1.00 94.06 216 HIS A CA 1
ATOM 1682 C C . HIS A 1 216 ? -6.289 8.738 20.099 1.00 94.06 216 HIS A C 1
ATOM 1684 O O . HIS A 1 216 ? -6.754 8.816 21.240 1.00 94.06 216 HIS A O 1
ATOM 1690 N N . LYS A 1 217 ? -5.080 9.228 19.794 1.00 90.88 217 LYS A N 1
ATOM 1691 C CA . LYS A 1 217 ? -4.212 9.924 20.763 1.00 90.88 217 LYS A CA 1
ATOM 1692 C C . LYS A 1 217 ? -4.901 11.148 21.367 1.00 90.88 217 LYS A C 1
ATOM 1694 O O . LYS A 1 217 ? -4.828 11.377 22.576 1.00 90.88 217 LYS A O 1
ATOM 1699 N N . ARG A 1 218 ? -5.641 11.896 20.542 1.00 95.56 218 ARG A N 1
ATOM 1700 C CA . ARG A 1 218 ? -6.447 13.057 20.958 1.00 95.56 218 ARG A CA 1
ATOM 1701 C C . ARG A 1 218 ? -7.805 12.695 21.568 1.00 95.56 218 ARG A C 1
ATOM 1703 O O . ARG A 1 218 ? -8.492 13.579 22.066 1.00 95.56 218 ARG A O 1
ATOM 1710 N N . ARG A 1 219 ? -8.166 11.406 21.600 1.00 95.00 219 ARG A N 1
ATOM 1711 C CA . ARG A 1 219 ? -9.477 10.891 22.038 1.00 9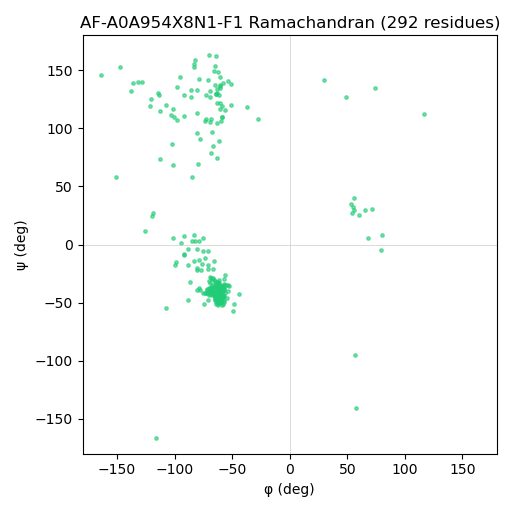5.00 219 ARG A CA 1
ATOM 1712 C C . ARG A 1 219 ? -10.654 11.417 21.211 1.00 95.00 219 ARG A C 1
ATOM 1714 O O . ARG A 1 219 ? -11.785 11.452 21.687 1.00 95.00 219 ARG A O 1
ATOM 1721 N N . GLU A 1 220 ? -10.401 11.804 19.970 1.00 97.00 220 GLU A N 1
ATOM 1722 C CA . GLU A 1 220 ? -11.423 12.235 19.019 1.00 97.00 220 GLU A CA 1
ATOM 1723 C C . GLU A 1 220 ? -12.032 11.008 18.315 1.00 97.00 220 GLU A C 1
ATOM 1725 O O . GLU A 1 220 ? -11.979 10.877 17.098 1.00 97.00 220 GLU A O 1
ATOM 1730 N N . TRP A 1 221 ? -12.591 10.071 19.091 1.00 96.25 221 TRP A N 1
ATOM 1731 C CA . TRP A 1 221 ? -13.018 8.750 18.601 1.00 96.25 221 TRP A CA 1
ATOM 1732 C C . TRP A 1 221 ? -14.091 8.814 17.516 1.00 96.25 221 TRP A C 1
ATOM 1734 O O . TRP A 1 221 ? -14.045 8.066 16.552 1.00 96.25 221 TRP A O 1
ATOM 1744 N N . MET A 1 222 ? -15.054 9.728 17.647 1.00 97.69 222 MET A N 1
ATOM 1745 C CA . MET A 1 222 ? -16.096 9.885 16.630 1.00 97.69 222 MET A CA 1
ATOM 1746 C C . MET A 1 222 ? -15.543 10.467 15.327 1.00 97.69 222 MET A C 1
ATOM 1748 O O . MET A 1 222 ? -16.073 10.176 14.263 1.00 97.69 222 MET A O 1
ATOM 1752 N N . ALA A 1 223 ? -14.465 11.252 15.395 1.00 97.50 223 ALA A N 1
ATOM 1753 C CA . ALA A 1 223 ? -13.827 11.806 14.206 1.00 97.50 223 ALA A CA 1
ATOM 1754 C C . ALA A 1 223 ? -12.966 10.767 13.465 1.00 97.50 223 ALA A C 1
ATOM 1756 O O . ALA A 1 223 ? -12.745 10.927 12.269 1.00 97.50 223 ALA A O 1
ATOM 1757 N N . SER A 1 224 ? -12.515 9.693 14.133 1.00 97.44 224 SER A N 1
ATOM 1758 C CA . SER A 1 224 ? -11.796 8.600 13.463 1.00 97.44 224 SER A CA 1
ATOM 1759 C C . SER A 1 224 ? -12.705 7.604 12.751 1.00 97.44 224 SER A C 1
ATOM 1761 O O . SER A 1 224 ? -12.218 6.919 11.859 1.00 97.44 224 SER A O 1
ATOM 1763 N N . VAL A 1 225 ? -13.998 7.533 13.094 1.00 97.69 225 VAL A N 1
ATOM 1764 C CA . VAL A 1 225 ? -14.971 6.621 12.462 1.00 97.69 225 VAL A CA 1
ATOM 1765 C C . VAL A 1 225 ? -14.938 6.691 10.926 1.00 97.69 225 VAL A C 1
ATOM 1767 O O . VAL A 1 225 ? -14.628 5.660 10.332 1.00 97.69 225 VAL A O 1
ATOM 1770 N N . PRO A 1 226 ? -15.138 7.855 10.269 1.00 97.94 226 PRO A N 1
ATOM 1771 C CA . PRO A 1 226 ? -15.128 7.916 8.803 1.00 97.94 226 PRO A CA 1
ATOM 1772 C C . PRO A 1 226 ? -13.765 7.538 8.200 1.00 97.94 226 PRO A C 1
ATOM 1774 O O . PRO A 1 226 ? -13.700 6.916 7.143 1.00 97.94 226 PRO A O 1
ATOM 1777 N N . ALA A 1 227 ? -12.664 7.839 8.895 1.00 96.75 227 ALA A N 1
ATOM 1778 C CA . ALA A 1 227 ? -11.327 7.447 8.457 1.00 96.75 227 ALA A CA 1
ATOM 1779 C C . ALA A 1 227 ? -11.109 5.927 8.518 1.00 96.75 227 ALA A C 1
ATOM 1781 O O . ALA A 1 227 ? -10.509 5.345 7.616 1.00 96.75 227 ALA A O 1
ATOM 1782 N N . MET A 1 228 ? -11.609 5.273 9.569 1.00 96.88 228 MET A N 1
ATOM 1783 C CA . MET A 1 228 ? -11.552 3.817 9.718 1.00 96.88 228 MET A CA 1
ATOM 1784 C C . MET A 1 228 ? -12.470 3.102 8.721 1.00 96.88 228 MET A C 1
ATOM 1786 O O . MET A 1 228 ? -12.084 2.059 8.203 1.00 96.88 228 MET A O 1
ATOM 1790 N N . GLU A 1 229 ? -13.648 3.659 8.435 1.00 96.00 229 GLU A N 1
ATOM 1791 C CA . GLU A 1 229 ? -14.572 3.147 7.413 1.00 96.00 229 GLU A CA 1
ATOM 1792 C C . GLU A 1 229 ? -13.934 3.209 6.026 1.00 96.00 229 GLU A C 1
ATOM 1794 O O . GLU A 1 229 ? -13.787 2.174 5.380 1.00 96.00 229 GLU A O 1
ATOM 1799 N N . SER A 1 230 ? -13.417 4.377 5.633 1.00 95.31 230 SER A N 1
ATOM 1800 C CA . SER A 1 230 ? -12.711 4.534 4.359 1.00 95.31 230 SER A CA 1
ATOM 1801 C C . SER A 1 230 ? -11.497 3.610 4.248 1.00 95.31 230 SER A C 1
ATOM 1803 O O . SER A 1 230 ? -11.209 3.092 3.17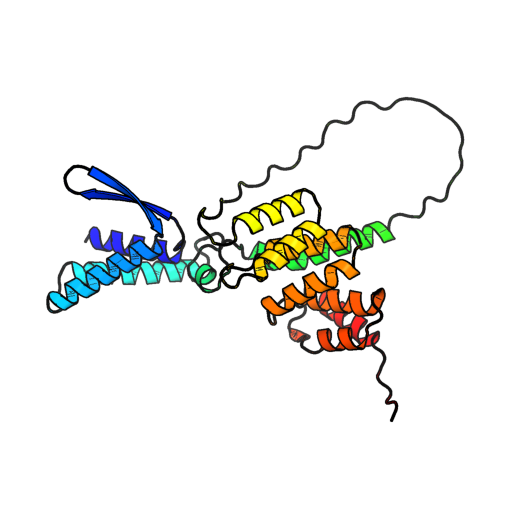0 1.00 95.31 230 SER A O 1
ATOM 1805 N N . TYR A 1 231 ? -10.776 3.369 5.350 1.00 94.62 231 TYR A N 1
ATOM 1806 C CA . TYR A 1 231 ? -9.668 2.415 5.361 1.00 94.62 231 TYR A CA 1
ATOM 1807 C C . TYR A 1 231 ? -10.138 0.981 5.069 1.00 94.62 231 TYR A C 1
ATOM 1809 O O . TYR A 1 231 ? -9.468 0.272 4.315 1.00 94.62 231 TYR A O 1
ATOM 1817 N N . LEU A 1 232 ? -11.270 0.559 5.647 1.00 93.75 232 LEU A N 1
ATOM 1818 C CA . LEU A 1 232 ? -11.849 -0.774 5.450 1.00 93.75 232 LEU A CA 1
ATOM 1819 C C . LEU A 1 232 ? -12.417 -0.963 4.041 1.00 93.75 232 LEU A C 1
ATOM 1821 O O . LEU A 1 232 ? -12.210 -2.021 3.456 1.00 93.75 232 LEU A O 1
ATOM 1825 N N . GLU A 1 233 ? -13.069 0.057 3.481 1.00 92.94 233 GLU A N 1
ATOM 1826 C CA . GLU A 1 233 ? -13.613 0.022 2.114 1.00 92.94 233 GLU A CA 1
ATOM 1827 C C . GLU A 1 233 ? -12.531 -0.262 1.066 1.00 92.94 233 GLU A C 1
ATOM 1829 O O . GLU A 1 233 ? -12.764 -0.994 0.107 1.00 92.94 233 GLU A O 1
ATOM 1834 N N . HIS A 1 234 ? -11.328 0.272 1.275 1.00 88.94 234 HIS A N 1
ATOM 1835 C CA . HIS A 1 234 ? -10.253 0.217 0.288 1.00 88.94 234 HIS A CA 1
ATOM 1836 C C . HIS A 1 234 ? -9.207 -0.887 0.546 1.00 88.94 234 HIS A C 1
ATOM 1838 O O . HIS A 1 234 ? -8.472 -1.250 -0.369 1.00 88.94 234 HIS A O 1
ATOM 1844 N N . ASN A 1 235 ? -9.128 -1.448 1.763 1.00 84.12 235 ASN A N 1
ATOM 1845 C CA . ASN A 1 235 ? -8.187 -2.536 2.105 1.00 84.12 235 ASN A CA 1
ATOM 1846 C C . ASN A 1 235 ? -8.821 -3.939 2.148 1.00 84.12 235 ASN A C 1
ATOM 1848 O O . ASN A 1 235 ? -8.139 -4.906 2.503 1.00 84.12 235 ASN A O 1
ATOM 1852 N N . GLY A 1 236 ? -10.096 -4.072 1.769 1.00 76.19 236 GLY A N 1
ATOM 1853 C CA . GLY A 1 236 ? -10.785 -5.359 1.662 1.00 76.19 236 GLY A CA 1
ATOM 1854 C C . GLY A 1 236 ? -10.799 -6.164 2.970 1.00 76.19 236 GLY A C 1
ATOM 1855 O O . GLY A 1 236 ? -10.964 -5.621 4.065 1.00 76.19 236 GLY A O 1
ATOM 1856 N N . ASP A 1 237 ? -10.618 -7.481 2.854 1.00 65.50 237 ASP A N 1
ATOM 1857 C CA . ASP A 1 237 ? -10.870 -8.447 3.935 1.00 65.50 237 ASP A CA 1
ATOM 1858 C C . ASP A 1 237 ? -9.817 -8.480 5.061 1.00 65.50 237 ASP A C 1
ATOM 1860 O O . ASP A 1 237 ? -10.003 -9.182 6.052 1.00 65.50 237 ASP A O 1
ATOM 1864 N N . GLN A 1 238 ? -8.700 -7.748 4.956 1.00 66.69 238 GLN A N 1
ATOM 1865 C CA . GLN A 1 238 ? -7.495 -8.089 5.733 1.00 66.69 238 GLN A CA 1
ATOM 1866 C C . GLN A 1 238 ? -7.188 -7.330 7.042 1.00 66.69 238 GLN A C 1
ATOM 1868 O O . GLN A 1 238 ? -6.386 -7.857 7.815 1.00 66.69 238 GLN A O 1
ATOM 1873 N N . PRO A 1 239 ? -7.777 -6.175 7.414 1.00 80.00 239 PRO A N 1
ATOM 1874 C CA . PRO A 1 239 ? -7.408 -5.539 8.680 1.00 80.00 239 PRO A CA 1
ATOM 1875 C C . PRO A 1 239 ? -8.435 -5.776 9.798 1.00 80.00 239 PRO A C 1
ATOM 1877 O O . PRO A 1 239 ? -9.065 -4.840 10.307 1.00 80.00 239 PRO A O 1
ATOM 1880 N N . ASN A 1 240 ? -8.534 -7.032 10.254 1.00 91.56 240 ASN A N 1
ATOM 1881 C CA . ASN A 1 240 ? -9.262 -7.423 11.474 1.00 91.56 240 ASN A CA 1
ATOM 1882 C C . ASN A 1 240 ? -8.998 -6.484 12.678 1.00 91.56 240 ASN A C 1
ATOM 1884 O O . ASN A 1 240 ? -9.967 -6.075 13.324 1.00 91.56 240 ASN A O 1
ATOM 1888 N N . PRO A 1 241 ? -7.752 -6.033 12.948 1.00 92.31 241 PRO A N 1
ATOM 1889 C CA . PRO A 1 241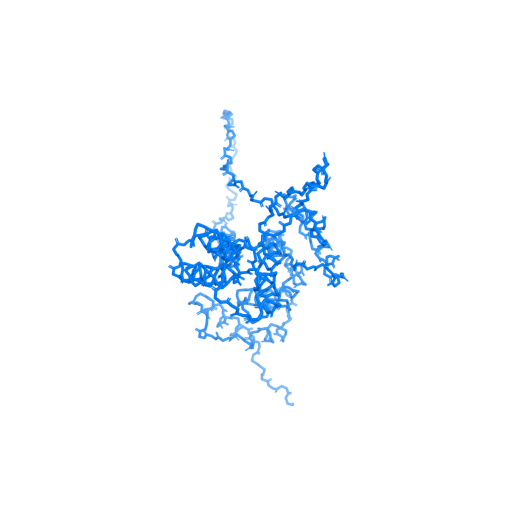 ? -7.452 -5.009 13.953 1.00 92.31 241 PRO A CA 1
ATOM 1890 C C . PRO A 1 241 ? -8.323 -3.746 13.901 1.00 92.31 241 PRO A C 1
ATOM 1892 O O . PRO A 1 241 ? -8.873 -3.314 14.920 1.00 92.31 241 PRO A O 1
ATOM 1895 N N . VAL A 1 242 ? -8.445 -3.136 12.718 1.00 93.94 242 VAL A N 1
ATOM 1896 C CA . VAL A 1 242 ? -9.155 -1.861 12.531 1.00 93.94 242 VAL A CA 1
ATOM 1897 C C . VAL A 1 242 ? -10.655 -2.088 12.648 1.00 93.94 242 VAL A C 1
ATOM 1899 O O . VAL A 1 242 ? -11.335 -1.330 13.335 1.00 93.94 242 VAL A O 1
ATOM 1902 N N . ARG A 1 243 ? -11.150 -3.183 12.068 1.00 95.50 243 ARG A N 1
ATOM 1903 C CA . ARG A 1 243 ? -12.554 -3.602 12.132 1.00 95.50 243 ARG A CA 1
ATOM 1904 C C . ARG A 1 243 ? -13.017 -3.849 13.572 1.00 95.50 243 ARG A C 1
ATOM 1906 O O . ARG A 1 243 ? -14.025 -3.286 13.994 1.00 95.50 243 ARG A O 1
ATOM 1913 N N . LEU A 1 244 ? -12.237 -4.596 14.362 1.00 96.12 244 LEU A N 1
ATOM 1914 C CA . LEU A 1 244 ? -12.501 -4.823 15.790 1.00 96.12 244 LEU A CA 1
ATOM 1915 C C . LEU A 1 244 ? -12.498 -3.512 16.584 1.00 96.12 244 LEU A C 1
ATOM 1917 O O . LEU A 1 244 ? -13.360 -3.298 17.439 1.00 96.12 244 LEU A O 1
ATOM 1921 N N . LYS A 1 245 ? -11.542 -2.614 16.310 1.00 95.81 245 LYS A N 1
ATOM 1922 C CA . LYS A 1 245 ? -11.467 -1.332 17.017 1.00 95.81 245 LYS A CA 1
ATOM 1923 C C . LYS A 1 245 ? -12.620 -0.399 16.645 1.00 95.81 245 LYS A C 1
ATOM 1925 O O . LYS A 1 245 ? -13.140 0.280 17.529 1.00 95.81 245 LYS A O 1
ATOM 1930 N N . LEU A 1 246 ? -13.041 -0.386 15.382 1.00 96.56 246 LEU A N 1
ATOM 1931 C CA . LEU A 1 246 ? -14.191 0.390 14.929 1.00 96.56 246 LEU A CA 1
ATOM 1932 C C . LEU A 1 246 ? -15.477 -0.129 15.581 1.00 96.56 246 LEU A C 1
ATOM 1934 O O . LEU A 1 246 ? -16.219 0.659 16.162 1.00 96.56 246 LEU A O 1
ATOM 1938 N N . ALA A 1 247 ? -15.685 -1.449 15.591 1.00 97.38 247 ALA A N 1
ATOM 1939 C CA . ALA A 1 247 ? -16.810 -2.072 16.287 1.00 97.38 247 ALA A CA 1
ATOM 1940 C C . ALA A 1 247 ? -16.831 -1.705 17.783 1.00 97.38 247 ALA A C 1
ATOM 1942 O O . ALA A 1 247 ? -17.885 -1.361 18.318 1.00 97.38 247 ALA A O 1
ATOM 1943 N N . GLN A 1 248 ? -15.667 -1.685 18.447 1.00 97.31 248 GLN A N 1
ATOM 1944 C CA . GLN A 1 248 ? -15.560 -1.220 19.832 1.00 97.31 248 GLN A CA 1
ATOM 1945 C C . GLN A 1 248 ? -16.021 0.238 19.995 1.00 97.31 248 GLN A C 1
ATOM 1947 O O . GLN A 1 248 ? -16.798 0.527 20.903 1.00 97.31 248 GLN A O 1
ATOM 1952 N N . ILE A 1 249 ? -15.559 1.157 19.138 1.00 97.19 249 ILE A N 1
ATOM 1953 C CA . ILE A 1 249 ? -15.943 2.579 19.194 1.00 97.19 249 ILE A CA 1
ATOM 1954 C C . ILE A 1 249 ? -17.451 2.736 18.976 1.00 97.19 249 ILE A C 1
ATOM 1956 O O . ILE A 1 249 ? -18.111 3.454 19.732 1.00 97.19 249 ILE A O 1
ATOM 1960 N N . LEU A 1 250 ? -18.011 2.041 17.984 1.00 97.75 250 LEU A N 1
ATOM 1961 C CA . LEU A 1 250 ? -19.439 2.107 17.682 1.00 97.75 250 LEU A CA 1
ATOM 1962 C C . LEU A 1 250 ? -20.296 1.596 18.846 1.00 97.75 250 LEU A C 1
ATOM 1964 O O . LEU A 1 250 ? -21.310 2.209 19.175 1.00 97.75 250 LEU A O 1
ATOM 1968 N N . LEU A 1 251 ? -19.865 0.527 19.515 1.00 97.31 251 LEU A N 1
ATOM 1969 C CA . LEU A 1 251 ? -20.590 -0.049 20.642 1.00 97.31 251 LEU A CA 1
ATOM 1970 C C . LEU A 1 251 ? -20.460 0.797 21.919 1.00 97.31 251 LEU A C 1
ATOM 1972 O O . LEU A 1 251 ? -21.454 1.142 22.561 1.00 97.31 251 LEU A O 1
ATOM 1976 N N . GLU A 1 252 ? -19.230 1.143 22.302 1.00 96.56 252 GLU A N 1
ATOM 1977 C CA . GLU A 1 252 ? -18.953 1.784 23.589 1.00 96.56 252 GLU A CA 1
ATOM 1978 C C . GLU A 1 252 ? -19.275 3.285 23.570 1.00 96.56 252 GLU A C 1
ATOM 1980 O O . GLU A 1 252 ? -19.788 3.803 24.567 1.00 96.56 252 GLU A O 1
ATOM 1985 N N . ILE A 1 253 ? -19.012 3.973 22.454 1.00 96.50 253 ILE A N 1
ATOM 1986 C CA . ILE A 1 253 ? -19.071 5.439 22.355 1.00 96.50 253 ILE A CA 1
ATOM 1987 C C . ILE A 1 253 ? -20.285 5.883 21.544 1.00 96.50 253 ILE A C 1
ATOM 1989 O O . ILE A 1 253 ? -21.092 6.654 22.056 1.00 96.50 253 ILE A O 1
ATOM 1993 N N . ALA A 1 254 ? -20.445 5.384 20.314 1.00 97.06 254 ALA A N 1
ATOM 1994 C CA . ALA A 1 254 ? -21.535 5.823 19.437 1.00 97.06 254 ALA A CA 1
ATOM 1995 C C . ALA A 1 254 ? -22.903 5.232 19.817 1.00 97.06 254 ALA A C 1
ATOM 1997 O O . ALA A 1 254 ? -23.927 5.746 19.375 1.00 97.06 254 ALA A O 1
ATOM 1998 N N . LYS A 1 255 ? -22.921 4.164 20.628 1.00 97.25 255 LYS A N 1
ATOM 1999 C CA . LYS A 1 255 ? -24.126 3.403 21.001 1.00 97.25 255 LYS A CA 1
ATOM 2000 C C . LYS A 1 255 ? -24.893 2.875 19.781 1.00 97.25 255 LYS A C 1
ATOM 2002 O O . LYS A 1 255 ? -26.117 2.891 19.757 1.00 97.25 255 LYS A O 1
ATOM 2007 N N . GLN A 1 256 ? -24.160 2.396 18.775 1.00 97.62 256 GLN A N 1
ATOM 2008 C CA . GLN A 1 256 ? -24.688 1.839 17.524 1.00 97.62 256 GLN A CA 1
ATOM 2009 C C . GLN A 1 256 ? -24.392 0.328 17.442 1.00 97.62 256 GLN A C 1
ATOM 2011 O O . GLN A 1 256 ? -23.488 -0.078 16.704 1.00 97.62 256 GLN A O 1
ATOM 2016 N N . PRO A 1 257 ? -25.102 -0.519 18.216 1.00 97.56 257 PRO A N 1
ATOM 2017 C CA . PRO A 1 257 ? -24.817 -1.952 18.296 1.00 97.56 257 PRO A CA 1
ATOM 2018 C C . PRO A 1 257 ? -25.022 -2.677 16.963 1.00 97.56 257 PRO A C 1
ATOM 2020 O O . PRO A 1 257 ? -24.209 -3.530 16.625 1.00 97.56 257 PRO A O 1
ATOM 2023 N N . ASP A 1 258 ? -26.027 -2.297 16.172 1.00 97.00 258 ASP A N 1
ATOM 2024 C CA . ASP A 1 258 ? -26.329 -2.965 14.897 1.00 97.00 258 ASP A CA 1
ATOM 2025 C C . ASP A 1 258 ? -25.185 -2.799 13.890 1.00 97.00 258 ASP A C 1
ATOM 2027 O O . ASP A 1 258 ? -24.744 -3.753 13.251 1.00 97.00 258 ASP A O 1
ATOM 2031 N N . ARG A 1 259 ? -24.622 -1.587 13.811 1.00 97.44 259 ARG A N 1
ATOM 2032 C CA . ARG A 1 259 ? -23.455 -1.309 12.962 1.00 97.44 259 ARG A CA 1
ATOM 2033 C C . ARG A 1 259 ? -22.209 -2.033 13.464 1.00 97.44 259 ARG A C 1
ATOM 2035 O O . ARG A 1 259 ? -21.426 -2.533 12.661 1.00 97.44 259 ARG A O 1
ATOM 2042 N N . ALA A 1 260 ? -22.024 -2.110 14.783 1.00 97.69 260 ALA A N 1
ATOM 2043 C CA . ALA A 1 260 ? -20.933 -2.885 15.364 1.00 97.69 260 ALA A CA 1
ATOM 2044 C C . ALA A 1 260 ? -21.074 -4.385 15.042 1.00 97.69 260 ALA A C 1
ATOM 2046 O O . ALA A 1 260 ? -20.081 -5.016 14.690 1.00 97.69 260 ALA A O 1
ATOM 2047 N N . ALA A 1 261 ? -22.289 -4.941 15.100 1.00 97.00 261 ALA A N 1
ATOM 2048 C CA . ALA A 1 261 ? -22.565 -6.330 14.741 1.00 97.00 261 ALA A CA 1
ATOM 2049 C C . ALA A 1 261 ? -22.233 -6.615 13.268 1.00 97.00 261 ALA A C 1
ATOM 2051 O O . ALA A 1 261 ? -21.502 -7.564 12.989 1.00 97.00 261 ALA A O 1
ATOM 2052 N N . ALA A 1 262 ? -22.669 -5.742 12.352 1.00 95.88 262 ALA A N 1
ATOM 2053 C CA . ALA A 1 262 ? -22.374 -5.856 10.922 1.00 95.88 262 ALA A CA 1
ATOM 2054 C C . ALA A 1 262 ? -20.864 -5.831 10.620 1.00 95.88 262 ALA A C 1
ATOM 2056 O O . ALA A 1 262 ? -20.383 -6.549 9.748 1.00 95.88 262 ALA A O 1
ATOM 2057 N N . LEU A 1 263 ? -20.079 -5.048 11.370 1.00 95.50 263 LEU A N 1
ATOM 2058 C CA . LEU A 1 263 ? -18.621 -5.058 11.226 1.00 95.50 263 LEU A CA 1
ATOM 2059 C C . LEU A 1 263 ? -17.982 -6.364 11.708 1.00 95.50 263 LEU A C 1
ATOM 2061 O O . LEU A 1 263 ? -16.961 -6.765 11.153 1.00 95.50 263 LEU A O 1
ATOM 2065 N N . LEU A 1 264 ? -18.539 -7.005 12.738 1.00 96.19 264 LEU A N 1
ATOM 2066 C CA . LEU A 1 264 ? -17.995 -8.236 13.320 1.00 96.19 264 LEU A CA 1
ATOM 2067 C C . LEU A 1 264 ? -18.355 -9.497 12.523 1.00 96.19 264 LEU A C 1
ATOM 2069 O O . LEU A 1 264 ? -17.663 -10.504 12.666 1.00 96.19 264 LEU A O 1
ATOM 2073 N N . GLU A 1 265 ? -19.412 -9.466 11.710 1.00 95.25 265 GLU A N 1
ATOM 2074 C CA . GLU A 1 265 ? -19.903 -10.627 10.956 1.00 95.25 265 GLU A CA 1
ATOM 2075 C C . GLU A 1 265 ? -18.858 -11.231 9.996 1.00 95.25 265 GLU A C 1
ATOM 2077 O O . GLU A 1 265 ? -18.651 -12.442 10.065 1.00 95.25 265 GLU A O 1
ATOM 2082 N N . PRO A 1 266 ? -18.114 -10.450 9.184 1.00 94.25 266 PRO A N 1
ATOM 2083 C CA . PRO A 1 266 ? -17.177 -11.026 8.215 1.00 94.25 266 PRO A CA 1
ATOM 2084 C C . PRO A 1 266 ? -15.848 -11.498 8.826 1.00 94.25 266 PRO A C 1
ATOM 2086 O O . PRO A 1 266 ? -14.949 -11.903 8.097 1.00 94.25 266 PRO A O 1
ATOM 2089 N N . ILE A 1 267 ? -15.672 -11.405 10.149 1.00 94.31 267 ILE A N 1
ATOM 2090 C CA . ILE A 1 267 ? -14.407 -11.761 1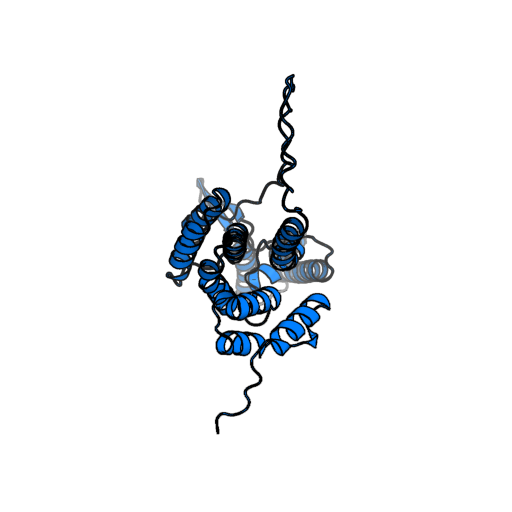0.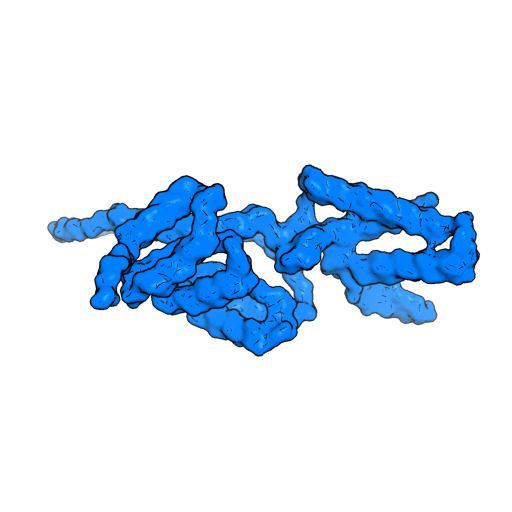802 1.00 94.31 267 ILE A CA 1
ATOM 2091 C C . ILE A 1 267 ? -14.310 -13.279 10.980 1.00 94.31 267 ILE A C 1
ATOM 2093 O O . ILE A 1 267 ? -15.001 -13.873 11.812 1.00 94.31 267 ILE A O 1
ATOM 2097 N N . GLU A 1 268 ? -13.367 -13.902 10.273 1.00 94.62 268 GLU A N 1
ATOM 2098 C CA . GLU A 1 268 ? -12.999 -15.300 10.495 1.00 94.62 268 GLU A CA 1
ATOM 2099 C C . GLU A 1 268 ? -12.181 -15.458 11.784 1.00 94.62 268 GLU A C 1
ATOM 2101 O O . GLU A 1 268 ? -10.993 -15.139 11.841 1.00 94.62 268 GLU A O 1
ATOM 2106 N N . VAL A 1 269 ? -12.802 -16.013 12.830 1.00 95.31 269 VAL A N 1
ATOM 2107 C CA . VAL A 1 269 ? -12.170 -16.196 14.153 1.00 95.31 269 VAL A CA 1
ATOM 2108 C C . VAL A 1 269 ? -10.874 -17.019 14.079 1.00 95.31 269 VAL A C 1
ATOM 2110 O O . VAL A 1 269 ? -9.963 -16.787 14.868 1.00 95.31 269 VAL A O 1
ATOM 2113 N N . ALA A 1 270 ? -10.759 -17.940 13.116 1.00 94.88 270 ALA A N 1
ATOM 2114 C CA . ALA A 1 270 ? -9.563 -18.762 12.910 1.00 94.88 270 ALA A CA 1
ATOM 2115 C C . ALA A 1 270 ? -8.328 -17.962 12.450 1.00 94.88 270 ALA A C 1
ATOM 2117 O O . ALA A 1 270 ? -7.206 -18.431 12.627 1.00 94.88 270 ALA A O 1
ATOM 2118 N N . GLN A 1 271 ? -8.525 -16.771 11.875 1.00 90.94 271 GLN A N 1
ATOM 2119 C CA . GLN A 1 271 ? -7.443 -15.890 11.427 1.00 90.94 271 GLN A CA 1
ATOM 2120 C C . GLN A 1 271 ? -7.009 -14.882 12.501 1.00 90.94 271 GLN A C 1
ATOM 2122 O O . GLN A 1 271 ? -6.020 -14.173 12.318 1.00 90.94 271 GLN A O 1
ATOM 2127 N N . LEU A 1 272 ? -7.743 -14.793 13.614 1.00 92.44 272 LEU A N 1
ATOM 2128 C CA . LEU A 1 272 ? -7.437 -13.869 14.698 1.00 92.44 272 LEU A CA 1
ATOM 2129 C C . LEU A 1 272 ? -6.309 -14.406 15.575 1.00 92.44 272 LEU A C 1
ATOM 2131 O O . LEU A 1 272 ? -6.264 -15.591 15.913 1.00 92.44 272 LEU A O 1
ATOM 2135 N N . ASN A 1 273 ? -5.437 -13.511 16.039 1.00 92.06 273 ASN A N 1
ATOM 2136 C CA . ASN A 1 273 ? -4.542 -13.862 17.139 1.00 92.06 273 ASN A CA 1
ATOM 2137 C C . ASN A 1 273 ? -5.328 -13.994 18.462 1.00 92.06 273 ASN A C 1
ATOM 2139 O O . ASN A 1 273 ? -6.444 -13.496 18.601 1.00 92.06 273 ASN A O 1
ATOM 2143 N N . GLU A 1 274 ? -4.737 -14.633 19.477 1.00 92.31 274 GLU A N 1
ATOM 2144 C CA . GLU A 1 274 ? -5.398 -14.904 20.769 1.00 92.31 274 GLU A CA 1
ATOM 2145 C C . GLU A 1 274 ? -6.013 -13.646 21.416 1.00 92.31 274 GLU A C 1
ATOM 2147 O O . GLU A 1 274 ? -7.090 -13.680 22.013 1.00 92.31 274 GLU A O 1
ATOM 2152 N N . ARG A 1 275 ? -5.350 -12.495 21.260 1.00 88.31 275 ARG A N 1
ATOM 2153 C CA . ARG A 1 275 ? -5.793 -11.223 21.847 1.00 88.31 275 ARG A CA 1
ATOM 2154 C C . ARG A 1 275 ? -6.979 -10.631 21.100 1.00 88.31 275 ARG A C 1
ATOM 2156 O O . ARG A 1 275 ? -7.883 -10.088 21.731 1.00 88.31 275 ARG A O 1
ATOM 2163 N N . GLU A 1 276 ? -6.950 -10.686 19.777 1.00 94.06 276 GLU A N 1
ATOM 2164 C CA . GLU A 1 276 ? -8.055 -10.267 18.921 1.00 94.06 276 GLU A CA 1
ATOM 2165 C C . GLU A 1 276 ? -9.264 -11.165 19.112 1.00 94.06 276 GLU A C 1
ATOM 2167 O O . GLU A 1 276 ? -10.367 -10.649 19.244 1.00 94.06 276 GLU A O 1
ATOM 2172 N N . ALA A 1 277 ? -9.060 -12.479 19.223 1.00 96.31 277 ALA A N 1
ATOM 2173 C CA . ALA A 1 277 ? -10.120 -13.429 19.526 1.00 96.31 277 ALA A CA 1
ATOM 2174 C C . ALA A 1 277 ? -10.787 -13.101 20.873 1.00 96.31 277 ALA A C 1
ATOM 2176 O O . ALA A 1 277 ? -12.012 -13.034 20.954 1.00 96.31 277 ALA A O 1
ATOM 2177 N N . ALA A 1 278 ? -10.005 -12.799 21.916 1.00 95.56 278 ALA A N 1
ATOM 2178 C CA . ALA A 1 278 ? -10.550 -12.371 23.205 1.00 95.56 278 ALA A CA 1
ATOM 2179 C C . ALA A 1 278 ? -11.341 -11.052 23.106 1.00 95.56 278 ALA A C 1
ATOM 2181 O O . ALA A 1 278 ? -12.414 -10.923 23.702 1.00 95.56 278 ALA A O 1
ATOM 2182 N N . LEU A 1 279 ? -10.841 -10.072 22.340 1.00 95.94 279 LEU A N 1
ATOM 2183 C CA . LEU A 1 279 ? -11.556 -8.817 22.099 1.00 95.94 279 LEU A CA 1
ATOM 2184 C C . LEU A 1 279 ? -12.851 -9.052 21.312 1.00 95.94 279 LEU A C 1
ATOM 2186 O O . LEU A 1 279 ? -13.888 -8.519 21.692 1.00 95.94 279 LEU A O 1
ATOM 2190 N N . TYR A 1 280 ? -12.805 -9.875 20.267 1.00 97.25 280 TYR A N 1
ATOM 2191 C CA . TYR A 1 280 ? -13.959 -10.265 19.466 1.00 97.25 280 TYR A CA 1
ATOM 2192 C C . TYR A 1 280 ? -15.044 -10.897 20.341 1.00 97.25 280 TYR A C 1
ATOM 2194 O O . TYR A 1 280 ? -16.185 -10.443 20.311 1.00 97.25 280 TYR A O 1
ATOM 2202 N N . GLN A 1 281 ? -14.689 -11.872 21.187 1.00 97.75 281 GLN A N 1
ATOM 2203 C CA . GLN A 1 281 ? -15.643 -12.517 22.096 1.00 97.75 281 GLN A CA 1
ATOM 2204 C C . GLN A 1 281 ? -16.257 -11.523 23.084 1.00 97.75 281 GLN A C 1
ATOM 2206 O O . GLN A 1 281 ? -17.469 -11.531 23.286 1.00 97.75 281 GLN A O 1
ATOM 2211 N N . LYS A 1 282 ? -15.446 -10.612 23.641 1.00 97.31 282 LYS A N 1
ATOM 2212 C CA . LYS A 1 282 ? -15.936 -9.547 24.527 1.00 97.31 282 LYS A CA 1
ATOM 2213 C C . LYS A 1 282 ? -16.929 -8.620 23.817 1.00 97.31 282 LYS A C 1
ATOM 2215 O O . LYS A 1 282 ? -17.947 -8.247 24.399 1.00 97.31 282 LYS A O 1
ATOM 2220 N N . LEU A 1 283 ? -16.623 -8.202 22.588 1.00 97.31 283 LEU A N 1
ATOM 2221 C CA . LEU A 1 283 ? -17.508 -7.330 21.814 1.00 97.31 283 LEU A CA 1
ATOM 2222 C C . LEU A 1 283 ? -18.805 -8.060 21.461 1.00 97.31 283 LEU A C 1
ATOM 2224 O O . LEU A 1 283 ? -19.881 -7.506 21.658 1.00 97.31 283 LEU A O 1
ATOM 2228 N N . LYS A 1 284 ? -18.703 -9.325 21.043 1.00 97.25 284 LYS A N 1
ATOM 2229 C CA . LYS A 1 284 ? -19.845 -10.171 20.692 1.00 97.25 284 LYS A CA 1
ATOM 2230 C C . LYS A 1 284 ? -20.777 -10.421 21.878 1.00 97.25 284 LYS A C 1
ATOM 2232 O O . LYS A 1 284 ? -21.984 -10.325 21.711 1.00 97.25 284 LYS A O 1
ATOM 2237 N N . SER A 1 285 ? -20.241 -10.659 23.077 1.00 96.88 285 SER A N 1
ATOM 2238 C CA . SER A 1 285 ? -21.048 -10.811 24.298 1.00 96.88 285 SER A CA 1
ATOM 2239 C C . SER A 1 285 ? -21.679 -9.505 24.789 1.00 96.88 285 SER A C 1
ATOM 2241 O O . SER A 1 285 ? -22.562 -9.538 25.636 1.00 96.88 285 SER A O 1
ATOM 2243 N N . SER A 1 286 ? -21.182 -8.357 24.322 1.00 96.94 286 SER A N 1
ATOM 2244 C CA . SER A 1 286 ? -21.702 -7.033 24.687 1.00 96.94 286 SER A CA 1
ATOM 2245 C C . SER A 1 286 ? -22.777 -6.534 23.716 1.00 96.94 286 SER A C 1
ATOM 2247 O O . SER A 1 286 ? -23.391 -5.499 23.975 1.00 96.94 286 SER A O 1
ATOM 2249 N N . LEU A 1 287 ? -22.989 -7.230 22.594 1.00 97.19 287 LEU A N 1
ATOM 2250 C CA . LEU A 1 287 ? -24.094 -6.939 21.691 1.00 97.19 287 LEU A CA 1
ATOM 2251 C C . LEU A 1 287 ? -25.413 -7.357 22.353 1.00 97.19 287 LEU A C 1
ATOM 2253 O O . LEU A 1 287 ? -25.451 -8.397 23.015 1.00 97.19 287 LEU A O 1
ATOM 2257 N N . PRO A 1 288 ? -26.497 -6.582 22.177 1.00 93.75 288 PRO A N 1
ATOM 2258 C CA . PRO A 1 288 ? -27.811 -7.021 22.609 1.00 93.75 288 PRO A CA 1
ATOM 2259 C C . PRO A 1 288 ? -28.135 -8.328 21.882 1.00 93.75 288 PRO A C 1
ATOM 2261 O O . PRO A 1 288 ? -28.166 -8.373 20.652 1.00 93.75 288 PRO A O 1
ATOM 2264 N N . THR A 1 289 ? -28.344 -9.409 22.635 1.00 88.25 289 THR A N 1
ATOM 2265 C CA . THR A 1 289 ? -28.991 -10.604 22.099 1.00 88.25 289 THR A CA 1
ATOM 2266 C C . THR A 1 289 ? -30.348 -10.142 21.617 1.00 88.25 289 THR A C 1
ATOM 2268 O O . THR A 1 289 ? -31.163 -9.720 22.435 1.00 88.25 289 THR A O 1
ATOM 2271 N N . GLY A 1 290 ? -30.542 -10.123 20.298 1.00 73.38 290 GLY A N 1
ATOM 2272 C CA . GLY A 1 290 ? -31.815 -9.801 19.671 1.00 73.38 290 GLY A CA 1
ATOM 2273 C C . GLY A 1 290 ? -32.853 -10.841 20.071 1.00 73.38 290 GLY A C 1
ATOM 2274 O O . GLY A 1 290 ? -33.180 -11.727 19.289 1.00 73.38 290 GLY A O 1
ATOM 2275 N N . GLU A 1 291 ? -33.333 -10.777 21.310 1.00 62.16 291 GLU A N 1
ATOM 2276 C CA . GLU A 1 291 ? -34.570 -11.413 21.711 1.00 62.16 291 GLU A CA 1
ATOM 2277 C C . GLU A 1 291 ? -35.668 -10.660 20.977 1.00 62.16 291 GLU A C 1
ATOM 2279 O O . GLU A 1 291 ? -36.056 -9.546 21.322 1.00 62.16 291 GLU A O 1
ATOM 2284 N N . ALA A 1 292 ? -36.028 -11.277 19.856 1.00 53.62 292 ALA A N 1
ATOM 2285 C CA . ALA A 1 292 ? -37.068 -10.928 18.923 1.00 53.62 292 ALA A CA 1
ATOM 2286 C C . ALA A 1 292 ? -38.217 -10.148 19.574 1.00 53.62 292 ALA A C 1
ATOM 2288 O O . ALA A 1 292 ? -39.082 -10.723 20.235 1.00 53.62 292 ALA A O 1
ATOM 2289 N N . THR A 1 293 ? -38.300 -8.854 19.276 1.00 53.59 293 THR A N 1
ATOM 2290 C CA . THR A 1 293 ? -39.605 -8.209 19.134 1.00 53.59 293 THR A CA 1
ATOM 2291 C C . THR A 1 293 ? -40.258 -8.822 17.899 1.00 53.59 293 THR A C 1
ATOM 2293 O O . THR A 1 293 ? -40.056 -8.343 16.782 1.00 53.59 293 THR A O 1
ATOM 2296 N N . SER A 1 294 ? -40.907 -9.969 18.116 1.00 51.16 294 SER A N 1
ATOM 2297 C CA . SER A 1 294 ? -41.876 -10.564 17.191 1.00 51.16 294 SER A CA 1
ATOM 2298 C C . SER A 1 294 ? -43.159 -9.743 17.192 1.00 51.16 294 SER A C 1
ATOM 2300 O O . SER A 1 294 ? -43.506 -9.220 18.276 1.00 51.16 294 SER A O 1
#

Mean predicted aligned error: 10.98 Å

pLDDT: mean 86.29, std 16.13, range [35.41, 98.5]

Radius of gyration: 27.21 Å; Cα contacts (8 Å, |Δi|>4): 289; chains: 1; bounding box: 71×45×92 Å

Nearest PDB structures (foldseek):
  5g05-assembly1_X  TM=6.504E-01  e=4.517E-01  Homo sapiens
  7t8n-assembly1_BBB-2  TM=5.010E-01  e=2.137E-01  Escherichia coli K-12
  6dr3-assembly1_A  TM=5.701E-01  e=5.707E-01  Escherichia coli K-12
  6sn7-assembly1_D  TM=5.759E-01  e=5.198E-01  Escherichia coli
  7o04-assembly1_B  TM=5.345E-01  e=1.000E+00  Shigella flexneri

Foldseek 3Di:
DVLLLVLLVLLLCCQLAQQDWDFDWDQDPHDTDTDIDGSVVVSVVVLVVLVVVCVVVVVPPDPSVSNNVSNVNSNVVSVVCVVVVVDDSCQNGPVSVVVQNRNQDPCNVVCLLVVLVVVLVVVVVVVVPPDPPPPPDDDDDDDDDDDDDDDDDPDDDDDDDDDPDQPLVVLVVQLVVCLVVLNLVSNVVSLVVQVVDPSNPDRPLSSLSSSLSSCSVVVVLVVSLVSLVVSPVPVDDPNLSSLLVSLVCCVVPVVNLVVSVVSLVSDDLVPDDPVSNVSSVVSVVSRPPCPDPD

Sequence (294 aa):
GASSIIYGLLAIAMVWAPRNEMQCAFVIYFRPIFFEAQLYTIACVLILMEIGTSLLAGLSWGSQILHLMGAAAGFAVGFYMLKKKMVDCEGWDLLNVWAGREGQSPEERHMSADDLLRQIRKEESRKKQKPVPVAFINPTSSVDSPHAAPATTPAAKPAVSPPANQPGMPLVIAMREAIAQSNPRRAWELYQEFISDPLNWPVPYRELLQTISLFHKRREWMASVPAMESYLEHNGDQPNPVRLKLAQILLEIAKQPDRAAALLEPIEVAQLNEREAALYQKLKSSLPTGEATS

Secondary structure (DSSP, 8-state):
-HHHHHHHHHHHHHHH-TT-EEEEEEEETTEEEEEEEEHHHHHHHHHHHHHHHHHHTTT-SSHHHHHHHHHHHHHHHHHHHHHTT-S--TT-SHHHHHTT-TT--HHHHHHHHHHHHHHHHHHHHHHHHS-----------------PPPP----PPPPPPPPTT-TTHHHHHHHHHHHHTT-HHHHHHHHHHHHHSTT--S--HHHHHHHHHHHHHTT-HHHHHHHHHHHHHHHTT--HHHHHHHHHHIIIII--HHHHHHHHTT--GGGS-HHHHHHHHHHHHTS-------